Protein AF-0000000076749403 (afdb_homodimer)

Solvent-accessible surface area (backbone atoms only — not comparable to full-atom values): 16551 Å² total; per-residue (Å²): 122,75,47,79,46,76,38,41,49,91,70,46,50,53,69,54,49,51,51,52,52,35,53,47,41,42,48,59,20,34,73,60,64,34,48,57,64,81,69,72,73,58,66,70,40,89,76,16,32,39,38,38,28,26,45,97,90,34,81,41,33,36,32,34,38,38,44,58,65,72,90,37,82,36,25,28,55,41,74,75,46,61,36,78,92,58,59,90,76,53,49,68,58,54,51,51,52,50,50,53,53,50,45,40,71,77,41,68,71,54,36,35,34,35,80,36,51,51,92,44,48,66,65,44,39,76,74,57,31,40,78,73,49,70,79,45,72,55,95,87,34,60,23,27,38,29,36,33,81,97,120,76,47,77,46,78,38,40,49,90,70,46,49,53,69,54,48,50,52,52,53,34,52,48,42,40,48,60,19,32,71,60,66,35,49,56,64,79,70,73,74,58,65,70,39,88,75,17,31,41,38,38,31,27,44,95,88,35,81,40,32,38,31,34,39,38,45,56,65,72,88,37,82,36,24,27,54,41,73,75,47,62,37,79,92,58,59,91,73,52,49,68,58,53,51,52,52,52,49,53,54,50,44,41,72,76,41,70,72,54,37,36,35,36,79,37,52,48,92,46,48,67,65,44,38,75,74,56,31,40,78,72,51,70,80,44,72,56,94,86,36,60,24,27,36,29,36,31,82,96

Foldseek 3Di:
DKDKDKAQPVPDDPVRVVLLVVQLCCVVCVVVVFDDPSPPVLRNDPPKMKMFIDDPNHTFWIKIWAQAPSVHNWIEIDSTGGHPVPPDPCVSVVRVVVNVVVCCVSPNQIKYKYKDQPVCQVVVVVVQWDFDADWDDDSNTTITMIMRHD/DKDKDKAQPVPDDPVRVVLLVVQLCCVVCVVVVFDDPSPPVLRNDPPKMKMFIDDPNHTFWIKIWAQAPSVHNWIEIDSTGGHPVPPDPCVSVVRVVVNVVVCCVSPNQIKYKYKAQPVCQVVVVVVQWDFDADWDDDSNTTITMIMRHD

Nearest PDB structures (foldseek):
  1xeb-assembly1_A  TM=9.528E-01  e=2.304E-19  Pseudomonas aeruginosa
  1xeb-assembly2_B  TM=9.506E-01  e=2.921E-18  Pseudomonas aeruginosa
  5z6n-assembly1_B  TM=9.549E-01  e=4.795E-18  Escherichia coli K-12
  1xeb-assembly5_E  TM=9.489E-01  e=4.237E-18  Pseudomonas aeruginosa
  1xeb-assembly6_F  TM=9.594E-01  e=1.556E-17  Pseudomonas aeruginosa

Radius of gyration: 21.15 Å; Cα contacts (8 Å, |Δi|>4): 564; chains: 2; bounding box: 40×62×48 Å

InterPro domains:
  IPR000182 GNAT domain [PF13673] (46-148)
  IPR000182 GNAT domain [PS51186] (7-150)
  IPR016181 Acyl-CoA N-acyltransferase [SSF55729] (1-148)

Secondary structure (DSSP, 8-state):
-PEEEEEEGGG--HHHHHHHHHHHIIIIIIITT-------S-TTSTT-EEEEEEETTEEEEEEEEE-TTTSSSSEEEEEEEE-GGGTTSSHHHHHHHHHHHHHHHHSTT--EEEEEEGGGHHHHHTTT-EE-S--EEETTEEEEEEEE--/-PEEEEEEGGG--HHHHHHHHHHHIIIIIIITT-------S-TTSTT-EEEEEEETTEEEEEEEEE-TTTSSSSEEEEEEEE-GGGTTSSHHHHHHHHHHHHHHHHSTT--EEEEEEGGGHHHHHTTT-EE-S--EEETTEEEEEEEE--

pLDDT: mean 97.15, std 2.39, range [85.06, 98.94]

Sequence (300 aa):
MITWQLLPFDQLSTPQLYQLLKLRVDVFVVEQTCPYPELDGKDSLENVHHLMGYKDDELVACARLLPQNVSYPSVSIGRVATAQAHRGDGLGHQLLEQALLECDKLWPGQDIEIGAQEHLETYYNRHGFQRTSEMYLEDDIPHIDMKFSRMITWQLLPFDQLSTPQLYQLLKLRVDVFVVEQTCPYPELDGKDSLENVHHLMGYKDDELVACARLLPQNVSYPSVSIGRVATAQAHRGDGLGHQLLEQALLECDKLWPGQDIEIGAQEHLETYYNRHGFQRTSEMYLEDDIPHIDMKFSR

Organism: NCBI:txid190893

Structure (mmCIF, N/CA/C/O backbone):
data_AF-0000000076749403-model_v1
#
loop_
_entity.id
_entity.type
_entity.pdbx_description
1 polymer 'Protein ElaA'
#
loop_
_atom_site.group_PDB
_atom_site.id
_atom_site.type_symbol
_atom_site.label_atom_id
_atom_site.label_alt_id
_atom_site.label_comp_id
_atom_site.label_asym_id
_atom_site.label_entity_id
_atom_site.label_seq_id
_atom_site.pdbx_PDB_ins_code
_atom_site.Cartn_x
_atom_site.Cartn_y
_atom_site.Cartn_z
_atom_site.occupancy
_atom_site.B_iso_or_equiv
_atom_site.auth_seq_id
_atom_site.auth_comp_id
_atom_site.auth_asym_id
_atom_site.auth_atom_id
_atom_site.pdbx_PDB_model_num
ATOM 1 N N . MET A 1 1 ? 20.625 -17.719 0.984 1 88.19 1 MET A N 1
ATOM 2 C CA . MET A 1 1 ? 19.547 -18.703 1.041 1 88.19 1 MET A CA 1
ATOM 3 C C . MET A 1 1 ? 18.219 -18.016 1.368 1 88.19 1 MET A C 1
ATOM 5 O O . MET A 1 1 ? 18.188 -17.062 2.148 1 88.19 1 MET A O 1
ATOM 9 N N . ILE A 1 2 ? 17.062 -18.391 0.667 1 95.06 2 ILE A N 1
ATOM 10 C CA . ILE A 1 2 ? 15.758 -17.812 0.889 1 95.06 2 ILE A CA 1
ATOM 11 C C . ILE A 1 2 ? 15 -18.594 1.954 1 95.06 2 ILE A C 1
ATOM 13 O O . ILE A 1 2 ? 15.031 -19.828 1.95 1 95.06 2 ILE A O 1
ATOM 17 N N . THR A 1 3 ? 14.461 -17.938 2.918 1 97.62 3 THR A N 1
ATOM 18 C CA . THR A 1 3 ? 13.547 -18.531 3.885 1 97.62 3 THR A CA 1
ATOM 19 C C . THR A 1 3 ? 12.094 -18.188 3.539 1 97.62 3 THR A C 1
ATOM 21 O O . THR A 1 3 ? 11.758 -17.016 3.342 1 97.62 3 THR A O 1
ATOM 24 N N . TRP A 1 4 ? 11.266 -19.234 3.492 1 98.38 4 TRP A N 1
ATOM 25 C CA . TRP A 1 4 ? 9.875 -19.062 3.086 1 98.38 4 TRP A CA 1
ATOM 26 C C . TRP A 1 4 ? 8.945 -19.078 4.297 1 98.38 4 TRP A C 1
ATOM 28 O O . TRP A 1 4 ? 9.125 -19.891 5.211 1 98.38 4 TRP A O 1
ATOM 38 N N . GLN A 1 5 ? 8.055 -18.203 4.336 1 98.62 5 GLN A N 1
ATOM 39 C CA . GLN A 1 5 ? 6.988 -18.172 5.328 1 98.62 5 GLN A CA 1
ATOM 40 C C . GLN A 1 5 ? 5.621 -18.062 4.656 1 98.62 5 GLN A C 1
ATOM 42 O O . GLN A 1 5 ? 5.449 -17.312 3.695 1 98.62 5 GLN A O 1
ATOM 47 N N . LEU A 1 6 ? 4.715 -18.812 5.035 1 98.88 6 LEU A N 1
ATOM 48 C CA . LEU A 1 6 ? 3.328 -18.75 4.59 1 98.88 6 LEU A CA 1
ATOM 49 C C . LEU A 1 6 ? 2.396 -18.438 5.754 1 98.88 6 LEU A C 1
ATOM 51 O O . LEU A 1 6 ? 2.301 -19.219 6.707 1 98.88 6 LEU A O 1
ATOM 55 N N . LEU A 1 7 ? 1.739 -17.312 5.699 1 98.81 7 LEU A N 1
ATOM 56 C CA . LEU A 1 7 ? 0.913 -16.891 6.824 1 98.81 7 LEU A CA 1
ATOM 57 C C . LEU A 1 7 ? -0.442 -16.391 6.34 1 98.81 7 LEU A C 1
ATOM 59 O O . LEU A 1 7 ? -0.523 -15.695 5.32 1 98.81 7 LEU A O 1
ATOM 63 N N . PRO A 1 8 ? -1.515 -16.766 7.047 1 98.69 8 PRO A N 1
ATOM 64 C CA . PRO A 1 8 ? -2.758 -16.016 6.832 1 98.69 8 PRO A CA 1
ATOM 65 C C . PRO A 1 8 ? -2.684 -14.586 7.355 1 98.69 8 PRO A C 1
ATOM 67 O O . PRO A 1 8 ? -1.737 -14.234 8.062 1 98.69 8 PRO A O 1
ATOM 70 N N . PHE A 1 9 ? -3.631 -13.766 6.953 1 98.62 9 PHE A N 1
ATOM 71 C CA . PHE A 1 9 ? -3.602 -12.336 7.234 1 98.62 9 PHE A CA 1
ATOM 72 C C . PHE A 1 9 ? -3.504 -12.078 8.734 1 98.62 9 PHE A C 1
ATOM 74 O O . PHE A 1 9 ? -2.717 -11.234 9.18 1 98.62 9 PHE A O 1
ATOM 81 N N . ASP A 1 10 ? -4.227 -12.836 9.539 1 97.19 10 ASP A N 1
ATOM 82 C CA . ASP A 1 10 ? -4.355 -12.562 10.961 1 97.19 10 ASP A CA 1
ATOM 83 C C . ASP A 1 10 ? -3.096 -12.984 11.719 1 97.19 10 ASP A C 1
ATOM 85 O O . ASP A 1 10 ? -2.963 -12.719 12.914 1 97.19 10 ASP A O 1
ATOM 89 N N . GLN A 1 11 ? -2.174 -13.641 11.07 1 98.31 11 GLN A N 1
ATOM 90 C CA . GLN A 1 11 ? -0.92 -14.047 11.695 1 98.31 11 GLN A CA 1
ATOM 91 C C . GLN A 1 11 ? 0.235 -13.164 11.242 1 98.31 11 GLN A C 1
ATOM 93 O O . GLN A 1 11 ? 1.359 -13.305 11.727 1 98.31 11 GLN A O 1
ATOM 98 N N . LEU A 1 12 ? -0.026 -12.297 10.305 1 98.44 12 LEU A N 1
ATOM 99 C CA . LEU A 1 12 ? 0.989 -11.32 9.914 1 98.44 12 LEU A CA 1
ATOM 100 C C . LEU A 1 12 ? 1.215 -10.297 11.023 1 98.44 12 LEU A C 1
ATOM 102 O O . LEU A 1 12 ? 0.26 -9.836 11.656 1 98.44 12 LEU A O 1
ATOM 106 N N . SER A 1 13 ? 2.434 -10.047 11.281 1 97.81 13 SER A N 1
ATOM 107 C CA . SER A 1 13 ? 2.725 -8.852 12.078 1 97.81 13 SER A CA 1
ATOM 108 C C . SER A 1 13 ? 2.568 -7.586 11.242 1 97.81 13 SER A C 1
ATOM 110 O O . SER A 1 13 ? 2.523 -7.645 10.016 1 97.81 13 SER A O 1
ATOM 112 N N . THR A 1 14 ? 2.494 -6.43 11.859 1 97.69 14 THR A N 1
ATOM 113 C CA . THR A 1 14 ? 2.354 -5.164 11.148 1 97.69 14 THR A CA 1
ATOM 114 C C . THR A 1 14 ? 3.588 -4.883 10.289 1 97.69 14 THR A C 1
ATOM 116 O O . THR A 1 14 ? 3.471 -4.438 9.148 1 97.69 14 THR A O 1
ATOM 119 N N . PRO A 1 15 ? 4.848 -5.184 10.852 1 97.75 15 PRO A N 1
ATOM 120 C CA . PRO A 1 15 ? 6.008 -5 9.977 1 97.75 15 PRO A CA 1
ATOM 121 C C . PRO A 1 15 ? 5.977 -5.922 8.758 1 97.75 15 PRO A C 1
ATOM 123 O O . PRO A 1 15 ? 6.336 -5.504 7.652 1 97.75 15 PRO A O 1
ATOM 126 N N . GLN A 1 16 ? 5.543 -7.137 8.906 1 98.19 16 GLN A N 1
ATOM 127 C CA . GLN A 1 16 ? 5.438 -8.07 7.793 1 98.19 16 GLN A CA 1
ATOM 128 C C . GLN A 1 16 ? 4.441 -7.566 6.75 1 98.19 16 GLN A C 1
ATOM 130 O O . GLN A 1 16 ? 4.723 -7.586 5.551 1 98.19 16 GLN A O 1
ATOM 135 N N . LEU A 1 17 ? 3.307 -7.141 7.246 1 98.62 17 LEU A N 1
ATOM 136 C CA . LEU A 1 17 ? 2.293 -6.625 6.332 1 98.62 17 LEU A CA 1
ATOM 137 C C . LEU A 1 17 ? 2.809 -5.402 5.582 1 98.62 17 LEU A C 1
ATOM 139 O O . LEU A 1 17 ? 2.604 -5.277 4.375 1 98.62 17 LEU A O 1
ATOM 143 N N . TYR A 1 18 ? 3.465 -4.523 6.301 1 98.69 18 TYR A N 1
ATOM 144 C CA . TYR A 1 18 ? 4.012 -3.322 5.684 1 98.69 18 TYR A CA 1
ATOM 145 C C . TYR A 1 18 ? 5.031 -3.676 4.609 1 98.69 18 TYR A C 1
ATOM 147 O O . TYR A 1 18 ? 5 -3.123 3.506 1 98.69 18 TYR A O 1
ATOM 155 N N . GLN A 1 19 ? 5.91 -4.578 4.875 1 98.19 19 GLN A N 1
ATOM 156 C CA . GLN A 1 19 ? 6.922 -5.012 3.916 1 98.19 19 GLN A CA 1
ATOM 157 C C . GLN A 1 19 ? 6.277 -5.645 2.688 1 98.19 19 GLN A C 1
ATOM 159 O O . GLN A 1 19 ? 6.707 -5.395 1.558 1 98.19 19 GLN A O 1
ATOM 164 N N . LEU A 1 20 ? 5.309 -6.438 2.953 1 98.75 20 LEU A N 1
ATOM 165 C CA . LEU A 1 20 ? 4.59 -7.141 1.896 1 98.75 20 LEU A CA 1
ATOM 166 C C . LEU A 1 20 ? 3.924 -6.156 0.943 1 98.75 20 LEU A C 1
ATOM 168 O O . LEU A 1 20 ? 4.133 -6.223 -0.27 1 98.75 20 LEU A O 1
ATOM 172 N N . LEU A 1 21 ? 3.205 -5.219 1.503 1 98.81 21 LEU A N 1
ATOM 173 C CA . LEU A 1 21 ? 2.473 -4.254 0.689 1 98.81 21 LEU A CA 1
ATOM 174 C C . LEU A 1 21 ? 3.43 -3.285 0.004 1 98.81 21 LEU A C 1
ATOM 176 O O . LEU A 1 21 ? 3.178 -2.846 -1.12 1 98.81 21 LEU A O 1
ATOM 180 N N . LYS A 1 22 ? 4.531 -2.967 0.678 1 98.56 22 LYS A N 1
ATOM 181 C CA . LYS A 1 22 ? 5.543 -2.113 0.059 1 98.56 22 LYS A CA 1
ATOM 182 C C . LYS A 1 22 ? 6.156 -2.787 -1.164 1 98.56 22 LYS A C 1
ATOM 184 O O . LYS A 1 22 ? 6.328 -2.154 -2.209 1 98.56 22 LYS A O 1
ATOM 189 N N . LEU A 1 23 ? 6.496 -4.031 -1.053 1 98.62 23 LEU A N 1
ATOM 190 C CA . LEU A 1 23 ? 7.055 -4.77 -2.182 1 98.62 23 LEU A CA 1
ATOM 191 C C . LEU A 1 23 ? 6.082 -4.781 -3.355 1 98.62 23 LEU A C 1
ATOM 193 O O . LEU A 1 23 ? 6.477 -4.539 -4.5 1 98.62 23 LEU A O 1
ATOM 197 N N . ARG A 1 24 ? 4.832 -5.039 -3.078 1 98.75 24 ARG A N 1
ATOM 198 C CA . ARG A 1 24 ? 3.814 -5.102 -4.125 1 98.75 24 ARG A CA 1
ATOM 199 C C . ARG A 1 24 ? 3.629 -3.744 -4.793 1 98.75 24 ARG A C 1
ATOM 201 O O . ARG A 1 24 ? 3.588 -3.652 -6.02 1 98.75 24 ARG A O 1
ATOM 208 N N . VAL A 1 25 ? 3.547 -2.707 -4.004 1 98.62 25 VAL A N 1
ATOM 209 C CA . VAL A 1 25 ? 3.377 -1.366 -4.555 1 98.62 25 VAL A CA 1
ATOM 210 C C . VAL A 1 25 ? 4.605 -0.988 -5.379 1 98.62 25 VAL A C 1
ATOM 212 O O . VAL A 1 25 ? 4.48 -0.413 -6.461 1 98.62 25 VAL A O 1
ATOM 215 N N . ASP A 1 26 ? 5.773 -1.281 -4.871 1 98.25 26 ASP A N 1
ATOM 216 C CA . ASP A 1 26 ? 7.004 -0.983 -5.605 1 98.25 26 ASP A CA 1
ATOM 217 C C . ASP A 1 26 ? 7.016 -1.679 -6.965 1 98.25 26 ASP A C 1
ATOM 219 O O . ASP A 1 26 ? 7.434 -1.091 -7.961 1 98.25 26 ASP A O 1
ATOM 223 N N . VAL A 1 27 ? 6.527 -2.855 -7.047 1 97.81 27 VAL A N 1
ATOM 224 C CA . VAL A 1 27 ? 6.625 -3.656 -8.266 1 97.81 27 VAL A CA 1
ATOM 225 C C . VAL A 1 27 ? 5.438 -3.359 -9.172 1 97.81 27 VAL A C 1
ATOM 227 O O . VAL A 1 27 ? 5.617 -2.953 -10.328 1 97.81 27 VAL A O 1
ATOM 230 N N . PHE A 1 28 ? 4.207 -3.479 -8.695 1 97.38 28 PHE A N 1
ATOM 231 C CA . PHE A 1 28 ? 3.025 -3.477 -9.547 1 97.38 28 PHE A CA 1
ATOM 232 C C . PHE A 1 28 ? 2.59 -2.051 -9.867 1 97.38 28 PHE A C 1
ATOM 234 O O . PHE A 1 28 ? 1.985 -1.8 -10.914 1 97.38 28 PHE A O 1
ATOM 241 N N . VAL A 1 29 ? 2.934 -1.11 -9 1 97.56 29 VAL A N 1
ATOM 242 C CA . VAL A 1 29 ? 2.492 0.266 -9.195 1 97.56 29 VAL A CA 1
ATOM 243 C C . VAL A 1 29 ? 3.645 1.101 -9.75 1 97.56 29 VAL A C 1
ATOM 245 O O . VAL A 1 29 ? 3.535 1.673 -10.844 1 97.56 29 VAL A O 1
ATOM 248 N N . VAL A 1 30 ? 4.793 1.094 -9.094 1 97.31 30 VAL A N 1
ATOM 249 C CA . VAL A 1 30 ? 5.879 2.018 -9.406 1 97.31 30 VAL A CA 1
ATOM 250 C C . VAL A 1 30 ? 6.645 1.52 -10.633 1 97.31 30 VAL A C 1
ATOM 252 O O . VAL A 1 30 ? 6.703 2.205 -11.656 1 97.31 30 VAL A O 1
ATOM 255 N N . GLU A 1 31 ? 7.168 0.352 -10.531 1 96.88 31 GLU A N 1
ATOM 256 C CA . GLU A 1 31 ? 7.965 -0.193 -11.625 1 96.88 31 GLU A CA 1
ATOM 257 C C . GLU A 1 31 ? 7.133 -0.331 -12.898 1 96.88 31 GLU A C 1
ATOM 259 O O . GLU A 1 31 ? 7.621 -0.053 -14 1 96.88 31 GLU A O 1
ATOM 264 N N . GLN A 1 32 ? 5.891 -0.743 -12.766 1 94.19 32 GLN A N 1
ATOM 265 C CA . GLN A 1 32 ? 5.047 -0.997 -13.93 1 94.19 32 GLN A CA 1
ATOM 266 C C . GLN A 1 32 ? 4.301 0.265 -14.352 1 94.19 32 GLN A C 1
ATOM 268 O O . GLN A 1 32 ? 3.555 0.251 -15.336 1 94.19 32 GLN A O 1
ATOM 273 N N . THR A 1 33 ? 4.508 1.387 -13.656 1 94.5 33 THR A N 1
ATOM 274 C CA . THR A 1 33 ? 3.887 2.674 -13.945 1 94.5 33 THR A CA 1
ATOM 275 C C . THR A 1 33 ? 2.383 2.514 -14.156 1 94.5 33 THR A C 1
ATOM 277 O O . THR A 1 33 ? 1.835 2.996 -15.148 1 94.5 33 THR A O 1
ATOM 280 N N . CYS A 1 34 ? 1.739 1.837 -13.188 1 95.75 34 CYS A N 1
ATOM 281 C CA . CYS A 1 34 ? 0.327 1.486 -13.273 1 95.75 34 CYS A CA 1
ATOM 282 C C . CYS A 1 34 ? -0.409 1.872 -12 1 95.75 34 CYS A C 1
ATOM 284 O O . CYS A 1 34 ? -0.383 1.132 -11.016 1 95.75 34 CYS A O 1
ATOM 286 N N . PRO A 1 35 ? -1.123 3.016 -12.016 1 96.25 35 PRO A N 1
ATOM 287 C CA . PRO A 1 35 ? -1.898 3.416 -10.836 1 96.25 35 PRO A CA 1
ATOM 288 C C . PRO A 1 35 ? -3.205 2.639 -10.703 1 96.25 35 PRO A C 1
ATOM 290 O O . PRO A 1 35 ? -4.211 3.004 -11.312 1 96.25 35 PRO A O 1
ATOM 293 N N . TYR A 1 36 ? -3.293 1.64 -9.977 1 96.31 36 TYR A N 1
ATOM 294 C CA . TYR A 1 36 ? -4.48 0.826 -9.742 1 96.31 36 TYR A CA 1
ATOM 295 C C . TYR A 1 36 ? -4.621 0.471 -8.266 1 96.31 36 TYR A C 1
ATOM 297 O O . TYR A 1 36 ? -3.666 0.592 -7.5 1 96.31 36 TYR A O 1
ATOM 305 N N . PRO A 1 37 ? -5.777 0.126 -7.836 1 97.25 37 PRO A N 1
ATOM 306 C CA . PRO A 1 37 ? -5.996 -0.211 -6.43 1 97.25 37 PRO A CA 1
ATOM 307 C C . PRO A 1 37 ? -5.348 -1.537 -6.031 1 97.25 37 PRO A C 1
ATOM 309 O O . PRO A 1 37 ? -6.043 -2.547 -5.891 1 97.25 37 PRO A O 1
ATOM 312 N N . GLU A 1 38 ? -4.043 -1.452 -5.824 1 97.88 38 GLU A N 1
ATOM 313 C CA . GLU A 1 38 ? -3.277 -2.646 -5.48 1 97.88 38 GLU A CA 1
ATOM 314 C C . GLU A 1 38 ? -3.855 -3.338 -4.25 1 97.88 38 GLU A C 1
ATOM 316 O O . GLU A 1 38 ? -3.822 -4.566 -4.152 1 97.88 38 GLU A O 1
ATOM 321 N N . LEU A 1 39 ? -4.246 -2.631 -3.227 1 98.31 39 LEU A N 1
ATOM 322 C CA . LEU A 1 39 ? -4.941 -3.201 -2.078 1 98.31 39 LEU A CA 1
ATOM 323 C C . LEU A 1 39 ? -6.414 -3.434 -2.395 1 98.31 39 LEU A C 1
ATOM 325 O O . LEU A 1 39 ? -7.238 -2.529 -2.238 1 98.31 39 LEU A O 1
ATOM 329 N N . ASP A 1 40 ? -6.738 -4.621 -2.77 1 97.69 40 ASP A N 1
ATOM 330 C CA . ASP A 1 40 ? -8.023 -4.934 -3.379 1 97.69 40 ASP A CA 1
ATOM 331 C C . ASP A 1 40 ? -9 -5.492 -2.342 1 97.69 40 ASP A C 1
ATOM 333 O O . ASP A 1 40 ? -10.125 -5.879 -2.682 1 97.69 40 ASP A O 1
ATOM 337 N N . GLY A 1 41 ? -8.633 -5.574 -1.134 1 97.69 41 GLY A N 1
ATOM 338 C CA . GLY A 1 41 ? -9.523 -6.023 -0.072 1 97.69 41 GLY A CA 1
ATOM 339 C C . GLY A 1 41 ? -9.531 -7.531 0.103 1 97.69 41 GLY A C 1
ATOM 340 O O . GLY A 1 41 ? -10.188 -8.055 1.003 1 97.69 41 GLY A O 1
ATOM 341 N N . LYS A 1 42 ? -8.758 -8.281 -0.701 1 98.38 42 LYS A N 1
ATOM 342 C CA . LYS A 1 42 ? -8.82 -9.742 -0.663 1 98.38 42 LYS A CA 1
ATOM 343 C C . LYS A 1 42 ? -7.777 -10.312 0.301 1 98.38 42 LYS A C 1
ATOM 345 O O . LYS A 1 42 ? -7.852 -11.477 0.683 1 98.38 42 LYS A O 1
ATOM 350 N N . ASP A 1 43 ? -6.82 -9.5 0.696 1 98.75 43 ASP A N 1
ATOM 351 C CA . ASP A 1 43 ? -5.699 -9.984 1.494 1 98.75 43 ASP A CA 1
ATOM 352 C C . ASP A 1 43 ? -6.18 -10.539 2.834 1 98.75 43 ASP A C 1
ATOM 354 O O . ASP A 1 43 ? -5.57 -11.469 3.381 1 98.75 43 ASP A O 1
ATOM 358 N N . SER A 1 44 ? -7.27 -9.953 3.332 1 98.19 44 SER A N 1
ATOM 359 C CA . SER A 1 44 ? -7.672 -10.273 4.699 1 98.19 44 SER A CA 1
ATOM 360 C C . SER A 1 44 ? -8.789 -11.312 4.715 1 98.19 44 SER A C 1
ATOM 362 O O . SER A 1 44 ? -9.32 -11.641 5.777 1 98.19 44 SER A O 1
ATOM 364 N N . LEU A 1 45 ? -9.188 -11.758 3.584 1 98.25 45 LEU A N 1
ATOM 365 C CA . LEU A 1 45 ? -10.273 -12.734 3.527 1 98.25 45 LEU A CA 1
ATOM 366 C C . LEU A 1 45 ? -9.852 -14.062 4.145 1 98.25 45 LEU A C 1
ATOM 368 O O . LEU A 1 45 ? -8.656 -14.352 4.234 1 98.25 45 LEU A O 1
ATOM 372 N N . GLU A 1 46 ? -10.867 -14.805 4.574 1 97.19 46 GLU A N 1
ATOM 373 C CA . GLU A 1 46 ? -10.625 -16.109 5.18 1 97.19 46 GLU A CA 1
ATOM 374 C C . GLU A 1 46 ? -9.914 -17.047 4.207 1 97.19 46 GLU A C 1
ATOM 376 O O . GLU A 1 46 ? -10.258 -17.094 3.023 1 97.19 46 GLU A O 1
ATOM 381 N N . ASN A 1 47 ? -8.867 -17.719 4.594 1 97.69 47 ASN A N 1
ATOM 382 C CA . ASN A 1 47 ? -8.133 -18.766 3.887 1 97.69 47 ASN A CA 1
ATOM 383 C C . ASN A 1 47 ? -7.254 -18.188 2.785 1 97.69 47 ASN A C 1
ATOM 385 O O . ASN A 1 47 ? -6.785 -18.922 1.91 1 97.69 47 ASN A O 1
ATOM 389 N N . VAL A 1 48 ? -7.16 -16.875 2.754 1 98.81 48 VAL A N 1
ATOM 390 C CA . VAL A 1 48 ? -6.121 -16.266 1.928 1 98.81 48 VAL A CA 1
ATOM 391 C C . VAL A 1 48 ? -4.789 -16.297 2.672 1 98.81 48 VAL A C 1
ATOM 393 O O . VAL A 1 48 ? -4.734 -16 3.869 1 98.81 48 VAL A O 1
ATOM 396 N N . HIS A 1 49 ? -3.752 -16.703 1.952 1 98.94 49 HIS A N 1
ATOM 397 C CA . HIS A 1 49 ? -2.434 -16.828 2.562 1 98.94 49 HIS A CA 1
ATOM 398 C C . HIS A 1 49 ? -1.398 -16.016 1.791 1 98.94 49 HIS A C 1
ATOM 400 O O . HIS A 1 49 ? -1.538 -15.805 0.583 1 98.94 49 HIS A O 1
ATOM 406 N N . HIS A 1 50 ? -0.43 -15.57 2.445 1 98.94 50 HIS A N 1
ATOM 407 C CA . HIS A 1 50 ? 0.649 -14.758 1.898 1 98.94 50 HIS A CA 1
ATOM 408 C C . HIS A 1 50 ? 1.99 -15.477 2.006 1 98.94 50 HIS A C 1
ATOM 410 O O . HIS A 1 50 ? 2.473 -15.734 3.109 1 98.94 50 HIS A O 1
ATOM 416 N N . LEU A 1 51 ? 2.494 -15.867 0.898 1 98.94 51 LEU A N 1
ATOM 417 C CA . LEU A 1 51 ? 3.816 -16.469 0.805 1 98.94 51 LEU A CA 1
ATOM 418 C C . LEU A 1 51 ? 4.902 -15.406 0.719 1 98.94 51 LEU A C 1
ATOM 420 O O . LEU A 1 51 ? 4.871 -14.555 -0.169 1 98.94 51 LEU A O 1
ATOM 424 N N . MET A 1 52 ? 5.812 -15.453 1.668 1 98.88 52 MET A N 1
ATOM 425 C CA . MET A 1 52 ? 6.879 -14.453 1.76 1 98.88 52 MET A CA 1
ATOM 426 C C . MET A 1 52 ? 8.25 -15.125 1.732 1 98.88 52 MET A C 1
ATOM 428 O O . MET A 1 52 ? 8.492 -16.078 2.465 1 98.88 52 MET A O 1
ATOM 432 N N . GLY A 1 53 ? 9.094 -14.664 0.876 1 98.69 53 GLY A N 1
ATOM 433 C CA . GLY A 1 53 ? 10.477 -15.109 0.811 1 98.69 53 GLY A CA 1
ATOM 434 C C . GLY A 1 53 ? 11.461 -14.086 1.331 1 98.69 53 GLY A C 1
ATOM 435 O O . GLY A 1 53 ? 11.523 -12.961 0.82 1 98.69 53 GLY A O 1
ATOM 436 N N . TYR A 1 54 ? 12.234 -14.5 2.377 1 98.19 54 TYR A N 1
ATOM 437 C CA . TYR A 1 54 ? 13.188 -13.594 3.01 1 98.19 54 TYR A CA 1
ATOM 438 C C . TYR A 1 54 ? 14.617 -13.992 2.686 1 98.19 54 TYR A C 1
ATOM 440 O O . TYR A 1 54 ? 14.953 -15.172 2.68 1 98.19 54 TYR A O 1
ATOM 448 N N . LYS A 1 55 ? 15.398 -12.984 2.32 1 96.12 55 LYS A N 1
ATOM 449 C CA . LYS A 1 55 ? 16.844 -13.094 2.234 1 96.12 55 LYS A CA 1
ATOM 450 C C . LYS A 1 55 ? 17.531 -12.109 3.176 1 96.12 55 LYS A C 1
ATOM 452 O O . LYS A 1 55 ? 17.344 -10.898 3.059 1 96.12 55 LYS A O 1
ATOM 457 N N . ASP A 1 56 ? 18.406 -12.531 4.141 1 92.12 56 ASP A N 1
ATOM 458 C CA . ASP A 1 56 ? 19.078 -11.688 5.125 1 92.12 56 ASP A CA 1
ATOM 459 C C . ASP A 1 56 ? 18.078 -10.734 5.793 1 92.12 56 ASP A C 1
ATOM 461 O O . ASP A 1 56 ? 18.312 -9.523 5.832 1 92.12 56 ASP A O 1
ATOM 465 N N . ASP A 1 57 ? 16.844 -11.133 6.121 1 90.75 57 ASP A N 1
ATOM 466 C CA . ASP A 1 57 ? 15.797 -10.438 6.863 1 90.75 57 ASP A CA 1
ATOM 467 C C . ASP A 1 57 ? 15.086 -9.406 5.984 1 90.75 57 ASP A C 1
ATOM 469 O O . ASP A 1 57 ? 14.375 -8.539 6.488 1 90.75 57 ASP A O 1
ATOM 473 N N . GLU A 1 58 ? 15.359 -9.5 4.719 1 94.81 58 GLU A N 1
ATOM 474 C CA . GLU A 1 58 ? 14.672 -8.648 3.756 1 94.81 58 GLU A CA 1
ATOM 475 C C . GLU A 1 58 ? 13.633 -9.438 2.961 1 94.81 58 GLU A C 1
ATOM 477 O O . GLU A 1 58 ? 13.922 -10.539 2.482 1 94.81 58 GLU A O 1
ATOM 482 N N . LEU A 1 59 ? 12.469 -8.922 2.896 1 98.25 59 LEU A N 1
ATOM 483 C CA . LEU A 1 59 ? 11.461 -9.547 2.043 1 98.25 59 LEU A CA 1
ATOM 484 C C . LEU A 1 59 ? 11.781 -9.328 0.57 1 98.25 59 LEU A C 1
ATOM 486 O O . LEU A 1 59 ? 11.789 -8.188 0.093 1 98.25 59 LEU A O 1
ATOM 490 N N . VAL A 1 60 ? 12.031 -10.383 -0.181 1 98.19 60 VAL A N 1
ATOM 491 C CA . VAL A 1 60 ? 12.547 -10.219 -1.536 1 98.19 60 VAL A CA 1
ATOM 492 C C . VAL A 1 60 ? 11.578 -10.836 -2.539 1 98.19 60 VAL A C 1
ATOM 494 O O . VAL A 1 60 ? 11.703 -10.633 -3.748 1 98.19 60 VAL A O 1
ATOM 497 N N . ALA A 1 61 ? 10.586 -11.57 -2.094 1 98.69 61 ALA A N 1
ATOM 498 C CA . ALA A 1 61 ? 9.609 -12.211 -2.967 1 98.69 61 ALA A CA 1
ATOM 499 C C . ALA A 1 61 ? 8.289 -12.445 -2.23 1 98.69 61 ALA A C 1
ATOM 501 O O . ALA A 1 61 ? 8.281 -12.664 -1.017 1 98.69 61 ALA A O 1
ATOM 502 N N . CYS A 1 62 ? 7.234 -12.43 -2.975 1 98.88 62 CYS A N 1
ATOM 503 C CA . CYS A 1 62 ? 5.953 -12.742 -2.348 1 98.88 62 CYS A CA 1
ATOM 504 C C . CYS A 1 62 ? 4.961 -13.273 -3.373 1 98.88 62 CYS A C 1
ATOM 506 O O . CYS A 1 62 ? 5.16 -13.117 -4.578 1 98.88 62 CYS A O 1
ATOM 508 N N . ALA A 1 63 ? 3.961 -13.883 -2.941 1 98.88 63 ALA A N 1
ATOM 509 C CA . ALA A 1 63 ? 2.775 -14.305 -3.686 1 98.88 63 ALA A CA 1
ATOM 510 C C . ALA A 1 63 ? 1.561 -14.406 -2.768 1 98.88 63 ALA A C 1
ATOM 512 O O . ALA A 1 63 ? 1.704 -14.586 -1.557 1 98.88 63 ALA A O 1
ATOM 513 N N . ARG A 1 64 ? 0.451 -14.25 -3.279 1 98.94 64 ARG A N 1
ATOM 514 C CA . ARG A 1 64 ? -0.801 -14.414 -2.551 1 98.94 64 ARG A CA 1
ATOM 515 C C . ARG A 1 64 ? -1.539 -15.672 -3.014 1 98.94 64 ARG A C 1
ATOM 517 O O . ARG A 1 64 ? -1.717 -15.883 -4.215 1 98.94 64 ARG A O 1
ATOM 524 N N . LEU A 1 65 ? -1.84 -16.531 -2.121 1 98.94 65 LEU A N 1
ATOM 525 C CA . LEU A 1 65 ? -2.596 -17.75 -2.4 1 98.94 65 LEU A CA 1
ATOM 526 C C . LEU A 1 65 ? -4.051 -17.594 -1.975 1 98.94 65 LEU A C 1
ATOM 528 O O . LEU A 1 65 ? -4.332 -17.25 -0.827 1 98.94 65 LEU A O 1
ATOM 532 N N . LEU A 1 66 ? -4.953 -17.844 -2.891 1 98.88 66 LEU A N 1
ATOM 533 C CA . LEU A 1 66 ? -6.367 -17.594 -2.645 1 98.88 66 LEU A CA 1
ATOM 534 C C . LEU A 1 66 ? -7.18 -18.875 -2.828 1 98.88 66 LEU A C 1
ATOM 536 O O . LEU A 1 66 ? -6.93 -19.656 -3.756 1 98.88 66 LEU A O 1
ATOM 540 N N . PRO A 1 67 ? -8.156 -19.109 -1.949 1 98.69 67 PRO A N 1
ATOM 541 C CA . PRO A 1 67 ? -9.047 -20.25 -2.135 1 98.69 67 PRO A CA 1
ATOM 542 C C . PRO A 1 67 ? -10.008 -20.062 -3.305 1 98.69 67 PRO A C 1
ATOM 544 O O . PRO A 1 67 ? -10.016 -19.016 -3.945 1 98.69 67 PRO A O 1
ATOM 547 N N . GLN A 1 68 ? -10.727 -21.141 -3.559 1 98.19 68 GLN A N 1
ATOM 548 C CA . GLN A 1 68 ? -11.727 -21.125 -4.625 1 98.19 68 GLN A CA 1
ATOM 549 C C . GLN A 1 68 ? -12.734 -20 -4.402 1 98.19 68 GLN A C 1
ATOM 551 O O . GLN A 1 68 ? -13.062 -19.672 -3.262 1 98.19 68 GLN A O 1
ATOM 556 N N . ASN A 1 69 ? -13.141 -19.391 -5.527 1 97.69 69 ASN A N 1
ATOM 557 C CA . ASN A 1 69 ? -14.281 -18.484 -5.59 1 97.69 69 ASN A CA 1
ATOM 558 C C . ASN A 1 69 ? -13.945 -17.125 -4.992 1 97.69 69 ASN A C 1
ATOM 560 O O . ASN A 1 69 ? -14.844 -16.328 -4.691 1 97.69 69 ASN A O 1
ATOM 564 N N . VAL A 1 70 ? -12.727 -16.875 -4.77 1 97.75 70 VAL A N 1
ATOM 565 C CA . VAL A 1 70 ? -12.328 -15.539 -4.348 1 97.75 70 VAL A CA 1
ATOM 566 C C . VAL A 1 70 ? -11.992 -14.695 -5.574 1 97.75 70 VAL A C 1
ATOM 568 O O . VAL A 1 70 ? -12.609 -13.648 -5.805 1 97.75 70 VAL A O 1
ATOM 571 N N . SER A 1 71 ? -11.039 -15.188 -6.352 1 97.25 71 SER A N 1
ATOM 572 C CA . SER A 1 71 ? -10.688 -14.492 -7.586 1 97.25 71 SER A CA 1
ATOM 573 C C . SER A 1 71 ? -11.109 -15.305 -8.812 1 97.25 71 SER A C 1
ATOM 575 O O . SER A 1 71 ? -11.391 -14.734 -9.867 1 97.25 71 SER A O 1
ATOM 577 N N . TYR A 1 72 ? -11.07 -16.562 -8.656 1 97 72 TYR A N 1
ATOM 578 C CA . TYR A 1 72 ? -11.453 -17.516 -9.688 1 97 72 TYR A CA 1
ATOM 579 C C . TYR A 1 72 ? -12.281 -18.656 -9.109 1 97 72 TYR A C 1
ATOM 581 O O . TYR A 1 72 ? -12.312 -18.844 -7.891 1 97 72 TYR A O 1
ATOM 589 N N . PRO A 1 73 ? -13.023 -19.375 -10.055 1 96.81 73 PRO A N 1
ATOM 590 C CA . PRO A 1 73 ? -13.688 -20.578 -9.555 1 96.81 73 PRO A CA 1
ATOM 591 C C . PRO A 1 73 ? -12.711 -21.547 -8.891 1 96.81 73 PRO A C 1
ATOM 593 O O . PRO A 1 73 ? -13.062 -22.203 -7.91 1 96.81 73 PRO A O 1
ATOM 596 N N . SER A 1 74 ? -11.508 -21.625 -9.312 1 97.94 74 SER A N 1
ATOM 597 C CA . SER A 1 74 ? -10.453 -22.469 -8.742 1 97.94 74 SER A CA 1
ATOM 598 C C . SER A 1 74 ? -9.602 -21.688 -7.746 1 97.94 74 SER A C 1
ATOM 600 O O . SER A 1 74 ? -9.766 -20.469 -7.605 1 97.94 74 SER A O 1
ATOM 602 N N . VAL A 1 75 ? -8.734 -22.438 -7.062 1 98.38 75 VAL A N 1
ATOM 603 C CA . VAL A 1 75 ? -7.676 -21.797 -6.293 1 98.38 75 VAL A CA 1
ATOM 604 C C . VAL A 1 75 ? -6.852 -20.875 -7.199 1 98.38 75 VAL A C 1
ATOM 606 O O . VAL A 1 75 ? -6.809 -21.078 -8.414 1 98.38 75 VAL A O 1
ATOM 609 N N . SER A 1 76 ? -6.309 -19.859 -6.625 1 98.69 76 SER A N 1
ATOM 610 C CA . SER A 1 76 ? -5.543 -18.969 -7.484 1 98.69 76 SER A CA 1
ATOM 611 C C . SER A 1 76 ? -4.285 -18.469 -6.781 1 98.69 76 SER A C 1
ATOM 613 O O . SER A 1 76 ? -4.207 -18.484 -5.551 1 98.69 76 SER A O 1
ATOM 615 N N . ILE A 1 77 ? -3.322 -18.172 -7.512 1 98.69 77 ILE A N 1
ATOM 616 C CA . ILE A 1 77 ? -2.104 -17.5 -7.09 1 98.69 77 ILE A CA 1
ATOM 617 C C . ILE A 1 77 ? -2.037 -16.109 -7.738 1 98.69 77 ILE A C 1
ATOM 619 O O . ILE A 1 77 ? -2.291 -15.969 -8.938 1 98.69 77 ILE A O 1
ATOM 623 N N . GLY A 1 78 ? -1.84 -15.148 -6.973 1 98.19 78 GLY A N 1
ATOM 624 C CA . GLY A 1 78 ? -1.697 -13.789 -7.469 1 98.19 78 GLY A CA 1
ATOM 625 C C . GLY A 1 78 ? -0.604 -13.008 -6.766 1 98.19 78 GLY A C 1
ATOM 626 O O . GLY A 1 78 ? 0.059 -13.531 -5.867 1 98.19 78 GLY A O 1
ATOM 627 N N . ARG A 1 79 ? -0.382 -11.82 -7.289 1 98.31 79 ARG A N 1
ATOM 628 C CA . ARG A 1 79 ? 0.58 -10.891 -6.711 1 98.31 79 ARG A CA 1
ATOM 629 C C . ARG A 1 79 ? 1.955 -11.531 -6.578 1 98.31 79 ARG A C 1
ATOM 631 O O . ARG A 1 79 ? 2.586 -11.453 -5.52 1 98.31 79 ARG A O 1
ATOM 638 N N . VAL A 1 80 ? 2.293 -12.227 -7.609 1 98.31 80 VAL A N 1
ATOM 639 C CA . VAL A 1 80 ? 3.623 -12.82 -7.688 1 98.31 80 VAL A CA 1
ATOM 640 C C . VAL A 1 80 ? 4.656 -11.734 -7.992 1 98.31 80 VAL A C 1
ATOM 642 O O . VAL A 1 80 ? 4.645 -11.148 -9.078 1 98.31 80 VAL A O 1
ATOM 645 N N . ALA A 1 81 ? 5.543 -11.469 -7.016 1 97.94 81 ALA A N 1
ATOM 646 C CA . ALA A 1 81 ? 6.5 -10.375 -7.188 1 97.94 81 ALA A CA 1
ATOM 647 C C . ALA A 1 81 ? 7.848 -10.727 -6.559 1 97.94 81 ALA A C 1
ATOM 649 O O . ALA A 1 81 ? 7.898 -11.375 -5.512 1 97.94 81 ALA A O 1
ATOM 650 N N . THR A 1 82 ? 8.867 -10.383 -7.207 1 98 82 THR A N 1
ATOM 651 C CA . THR A 1 82 ? 10.227 -10.422 -6.68 1 98 82 THR A CA 1
ATOM 652 C C . THR A 1 82 ? 10.852 -9.031 -6.688 1 98 82 THR A C 1
ATOM 654 O O . THR A 1 82 ? 10.625 -8.25 -7.617 1 98 82 THR A O 1
ATOM 657 N N . ALA A 1 83 ? 11.578 -8.75 -5.625 1 97.12 83 ALA A N 1
ATOM 658 C CA . ALA A 1 83 ? 12.273 -7.465 -5.566 1 97.12 83 ALA A CA 1
ATOM 659 C C . ALA A 1 83 ? 13.211 -7.289 -6.758 1 97.12 83 ALA A C 1
ATOM 661 O O . ALA A 1 83 ? 13.883 -8.234 -7.168 1 97.12 83 ALA A O 1
ATOM 662 N N . GLN A 1 84 ? 13.258 -6.078 -7.238 1 94.81 84 GLN A N 1
ATOM 663 C CA . GLN A 1 84 ? 14.023 -5.766 -8.445 1 94.81 84 GLN A CA 1
ATOM 664 C C . GLN A 1 84 ? 15.477 -6.207 -8.297 1 94.81 84 GLN A C 1
ATOM 666 O O . GLN A 1 84 ? 16.031 -6.812 -9.211 1 94.81 84 GLN A O 1
ATOM 671 N N . ALA A 1 85 ? 16.047 -6.008 -7.168 1 92.69 85 ALA A N 1
ATOM 672 C CA . ALA A 1 85 ? 17.469 -6.258 -6.918 1 92.69 85 ALA A CA 1
ATOM 673 C C . ALA A 1 85 ? 17.766 -7.754 -6.895 1 92.69 85 ALA A C 1
ATOM 675 O O . ALA A 1 85 ? 18.922 -8.164 -6.953 1 92.69 85 ALA A O 1
ATOM 676 N N . HIS A 1 86 ? 16.734 -8.578 -6.902 1 93 86 HIS A N 1
ATOM 677 C CA . HIS A 1 86 ? 16.953 -10.016 -6.738 1 93 86 HIS A CA 1
ATOM 678 C C . HIS A 1 86 ? 16.391 -10.797 -7.922 1 93 86 HIS A C 1
ATOM 680 O O . HIS A 1 86 ? 16.172 -12 -7.828 1 93 86 HIS A O 1
ATOM 686 N N . ARG A 1 87 ? 16.25 -10.07 -8.977 1 91.75 87 ARG A N 1
ATOM 687 C CA . ARG A 1 87 ? 15.719 -10.727 -10.164 1 91.75 87 ARG A CA 1
ATOM 688 C C . ARG A 1 87 ? 16.844 -11.273 -11.039 1 91.75 87 ARG A C 1
ATOM 690 O O . ARG A 1 87 ? 17.984 -10.828 -10.922 1 91.75 87 ARG A O 1
ATOM 697 N N . GLY A 1 88 ? 16.484 -12.328 -11.828 1 88.44 88 GLY A N 1
ATOM 698 C CA . GLY A 1 88 ? 17.453 -12.859 -12.773 1 88.44 88 GLY A CA 1
ATOM 699 C C . GLY A 1 88 ? 18.234 -14.055 -12.234 1 88.44 88 GLY A C 1
ATOM 700 O O . GLY A 1 88 ? 19.062 -14.625 -12.938 1 88.44 88 GLY A O 1
ATOM 701 N N . ASP A 1 89 ? 17.984 -14.492 -11.055 1 87.94 89 ASP A N 1
ATOM 702 C CA . ASP A 1 89 ? 18.719 -15.609 -10.469 1 87.94 89 ASP A CA 1
ATOM 703 C C . ASP A 1 89 ? 17.797 -16.797 -10.18 1 87.94 89 ASP A C 1
ATOM 705 O O . ASP A 1 89 ? 18.094 -17.609 -9.305 1 87.94 89 ASP A O 1
ATOM 709 N N . GLY A 1 90 ? 16.688 -16.734 -10.797 1 93.75 90 GLY A N 1
ATOM 710 C CA . GLY A 1 90 ? 15.805 -17.875 -10.648 1 93.75 90 GLY A CA 1
ATOM 711 C C . GLY A 1 90 ? 14.828 -17.75 -9.492 1 93.75 90 GLY A C 1
ATOM 712 O O . GLY A 1 90 ? 14.008 -18.625 -9.258 1 93.75 90 GLY A O 1
ATOM 713 N N . LEU A 1 91 ? 14.867 -16.688 -8.742 1 96.44 91 LEU A N 1
ATOM 714 C CA . LEU A 1 91 ? 14.023 -16.484 -7.566 1 96.44 91 LEU A CA 1
ATOM 715 C C . LEU A 1 91 ? 12.547 -16.594 -7.934 1 96.44 91 LEU A C 1
ATOM 717 O O . LEU A 1 91 ? 11.75 -17.125 -7.16 1 96.44 91 LEU A O 1
ATOM 721 N N . GLY A 1 92 ? 12.242 -16.062 -9.078 1 97.19 92 GLY A N 1
ATOM 722 C CA . GLY A 1 92 ? 10.867 -16.156 -9.539 1 97.19 92 GLY A CA 1
ATOM 723 C C . GLY A 1 92 ? 10.375 -17.578 -9.688 1 97.19 92 GLY A C 1
ATOM 724 O O . GLY A 1 92 ? 9.242 -17.891 -9.328 1 97.19 92 GLY A O 1
ATOM 725 N N . HIS A 1 93 ? 11.211 -18.406 -10.234 1 97.38 93 HIS A N 1
ATOM 726 C CA . HIS A 1 93 ? 10.875 -19.812 -10.383 1 97.38 93 HIS A CA 1
ATOM 727 C C . HIS A 1 93 ? 10.727 -20.5 -9.023 1 97.38 93 HIS A C 1
ATOM 729 O O . HIS A 1 93 ? 9.773 -21.25 -8.812 1 97.38 93 HIS A O 1
ATOM 735 N N . GLN A 1 94 ? 11.672 -20.219 -8.125 1 97.69 94 GLN A N 1
ATOM 736 C CA . GLN A 1 94 ? 11.602 -20.766 -6.773 1 97.69 94 GLN A CA 1
ATOM 737 C C . GLN A 1 94 ? 10.312 -20.344 -6.074 1 97.69 94 GLN A C 1
ATOM 739 O O . GLN A 1 94 ? 9.68 -21.141 -5.395 1 97.69 94 GLN A O 1
ATOM 744 N N . LEU A 1 95 ? 9.969 -19.078 -6.219 1 98.38 95 LEU A N 1
ATOM 745 C CA . LEU A 1 95 ? 8.742 -18.547 -5.633 1 98.38 95 LEU A CA 1
ATOM 746 C C . LEU A 1 95 ? 7.523 -19.312 -6.129 1 98.38 95 LEU A C 1
ATOM 748 O O . LEU A 1 95 ? 6.691 -19.734 -5.328 1 98.38 95 LEU A O 1
ATOM 752 N N . LEU A 1 96 ? 7.41 -19.484 -7.457 1 98.19 96 LEU A N 1
ATOM 753 C CA . LEU A 1 96 ? 6.246 -20.156 -8.039 1 98.19 96 LEU A CA 1
ATOM 754 C C . LEU A 1 96 ? 6.191 -21.609 -7.617 1 98.19 96 LEU A C 1
ATOM 756 O O . LEU A 1 96 ? 5.121 -22.141 -7.309 1 98.19 96 LEU A O 1
ATOM 760 N N . GLU A 1 97 ? 7.312 -22.266 -7.594 1 98.19 97 GLU A N 1
ATOM 761 C CA . GLU A 1 97 ? 7.375 -23.641 -7.141 1 98.19 97 GLU A CA 1
ATOM 762 C C . GLU A 1 97 ? 6.906 -23.781 -5.695 1 98.19 97 GLU A C 1
ATOM 764 O O . GLU A 1 97 ? 6.141 -24.688 -5.363 1 98.19 97 GLU A O 1
ATOM 769 N N . GLN A 1 98 ? 7.402 -22.891 -4.867 1 98.56 98 GLN A N 1
ATOM 770 C CA . GLN A 1 98 ? 6.973 -22.875 -3.473 1 98.56 98 GLN A CA 1
ATOM 771 C C . GLN A 1 98 ? 5.477 -22.609 -3.359 1 98.56 98 GLN A C 1
ATOM 773 O O . GLN A 1 98 ? 4.789 -23.234 -2.543 1 98.56 98 GLN A O 1
ATOM 778 N N . ALA A 1 99 ? 4.992 -21.672 -4.125 1 98.75 99 ALA A N 1
ATOM 779 C CA . ALA A 1 99 ? 3.564 -21.359 -4.121 1 98.75 99 ALA A CA 1
ATOM 780 C C . ALA A 1 99 ? 2.734 -22.578 -4.508 1 98.75 99 ALA A C 1
ATOM 782 O O . ALA A 1 99 ? 1.71 -22.875 -3.883 1 98.75 99 ALA A O 1
ATOM 783 N N . LEU A 1 100 ? 3.172 -23.281 -5.555 1 98.31 100 LEU A N 1
ATOM 784 C CA . LEU A 1 100 ? 2.469 -24.469 -6.008 1 98.31 100 LEU A CA 1
ATOM 785 C C . LEU A 1 100 ? 2.469 -25.547 -4.926 1 98.31 100 LEU A C 1
ATOM 787 O O . LEU A 1 100 ? 1.444 -26.188 -4.676 1 98.31 100 LEU A O 1
ATOM 791 N N . LEU A 1 101 ? 3.607 -25.719 -4.301 1 98.12 101 LEU A N 1
ATOM 792 C CA . LEU A 1 101 ? 3.73 -26.672 -3.213 1 98.12 101 LEU A CA 1
ATOM 793 C C . LEU A 1 101 ? 2.768 -26.344 -2.08 1 98.12 101 LEU A C 1
ATOM 795 O O . LEU A 1 101 ? 2.055 -27.219 -1.585 1 98.12 101 LEU A O 1
ATOM 799 N N . GLU A 1 102 ? 2.719 -25.109 -1.694 1 98.69 102 GLU A N 1
ATOM 800 C CA . GLU A 1 102 ? 1.866 -24.672 -0.589 1 98.69 102 GLU A CA 1
ATOM 801 C C . GLU A 1 102 ? 0.389 -24.797 -0.954 1 98.69 102 GLU A C 1
ATOM 803 O O . GLU A 1 102 ? -0.438 -25.141 -0.11 1 98.69 102 GLU A O 1
ATOM 808 N N . CYS A 1 103 ? 0.055 -24.453 -2.164 1 98.38 103 CYS A N 1
ATOM 809 C CA . CYS A 1 103 ? -1.322 -24.625 -2.609 1 98.38 103 CYS A CA 1
ATOM 810 C C . CYS A 1 103 ? -1.76 -26.078 -2.467 1 98.38 103 CYS A C 1
ATOM 812 O O . CYS A 1 103 ? -2.885 -26.359 -2.047 1 98.38 103 CYS A O 1
ATOM 814 N N . ASP A 1 104 ? -0.878 -26.969 -2.865 1 97.62 104 ASP A N 1
ATOM 815 C CA . ASP A 1 104 ? -1.202 -28.391 -2.787 1 97.62 104 ASP A CA 1
ATOM 816 C C . ASP A 1 104 ? -1.422 -28.828 -1.341 1 97.62 104 ASP A C 1
ATOM 818 O O . ASP A 1 104 ? -2.234 -29.703 -1.069 1 97.62 104 ASP A O 1
ATOM 822 N N . LYS A 1 105 ? -0.696 -28.281 -0.39 1 98.19 105 LYS A N 1
ATOM 823 C CA . LYS A 1 105 ? -0.87 -28.594 1.027 1 98.19 105 LYS A CA 1
ATOM 824 C C . LYS A 1 105 ? -2.189 -28.031 1.552 1 98.19 105 LYS A C 1
ATOM 826 O O . LYS A 1 105 ? -2.902 -28.703 2.299 1 98.19 105 LYS A O 1
ATOM 831 N N . LEU A 1 106 ? -2.51 -26.828 1.128 1 98.31 106 LEU A N 1
ATOM 832 C CA . LEU A 1 106 ? -3.691 -26.125 1.627 1 98.31 106 LEU A CA 1
ATOM 833 C C . LEU A 1 106 ? -4.961 -26.688 0.987 1 98.31 106 LEU A C 1
ATOM 835 O O . LEU A 1 106 ? -5.988 -26.828 1.653 1 98.31 106 LEU A O 1
ATOM 839 N N . TRP A 1 107 ? -4.836 -26.969 -0.304 1 98.12 107 TRP A N 1
ATOM 840 C CA . TRP A 1 107 ? -5.965 -27.422 -1.11 1 98.12 107 TRP A CA 1
ATOM 841 C C . TRP A 1 107 ? -5.555 -28.562 -2.037 1 98.12 107 TRP A C 1
ATOM 843 O O . TRP A 1 107 ? -5.48 -28.375 -3.256 1 98.12 107 TRP A O 1
ATOM 853 N N . PRO A 1 108 ? -5.457 -29.766 -1.448 1 97.31 108 PRO A N 1
ATOM 854 C CA . PRO A 1 108 ? -4.934 -30.906 -2.223 1 97.31 108 PRO A CA 1
ATOM 855 C C . PRO A 1 108 ? -5.793 -31.219 -3.443 1 97.31 108 PRO A C 1
ATOM 857 O O . PRO A 1 108 ? -7.016 -31.328 -3.33 1 97.31 108 PRO A O 1
ATOM 860 N N . GLY A 1 109 ? -5.117 -31.234 -4.59 1 95.62 109 GLY A N 1
ATOM 861 C CA . GLY A 1 109 ? -5.746 -31.75 -5.797 1 95.62 109 GLY A CA 1
ATOM 862 C C . GLY A 1 109 ? -6.586 -30.703 -6.516 1 95.62 109 GLY A C 1
ATOM 863 O O . GLY A 1 109 ? -7.254 -31.016 -7.504 1 95.62 109 GLY A O 1
ATOM 864 N N . GLN A 1 110 ? -6.527 -29.469 -6.023 1 97.38 110 GLN A N 1
ATOM 865 C CA . GLN A 1 110 ? -7.332 -28.422 -6.648 1 97.38 110 GLN A CA 1
ATOM 866 C C . GLN A 1 110 ? -6.582 -27.766 -7.805 1 97.38 110 GLN A C 1
ATOM 868 O O . GLN A 1 110 ? -5.367 -27.562 -7.73 1 97.38 110 GLN A O 1
ATOM 873 N N . ASP A 1 111 ? -7.363 -27.438 -8.844 1 98.31 111 ASP A N 1
ATOM 874 C CA . ASP A 1 111 ? -6.797 -26.656 -9.938 1 98.31 111 ASP A CA 1
ATOM 875 C C . ASP A 1 111 ? -6.418 -25.25 -9.461 1 98.31 111 ASP A C 1
ATOM 877 O O . ASP A 1 111 ? -6.957 -24.766 -8.469 1 98.31 111 ASP A O 1
ATOM 881 N N . ILE A 1 112 ? -5.473 -24.734 -10.141 1 98.69 112 ILE A N 1
ATOM 882 C CA . ILE A 1 112 ? -5.004 -23.391 -9.805 1 98.69 112 ILE A CA 1
ATOM 883 C C . ILE A 1 112 ? -5.121 -22.484 -11.023 1 98.69 112 ILE A C 1
ATOM 885 O O . ILE A 1 112 ? -4.668 -22.828 -12.109 1 98.69 112 ILE A O 1
ATOM 889 N N . GLU A 1 113 ? -5.715 -21.328 -10.859 1 98.56 113 GLU A N 1
ATOM 890 C CA . GLU A 1 113 ? -5.848 -20.344 -11.93 1 98.56 113 GLU A CA 1
ATOM 891 C C . GLU A 1 113 ? -5.043 -19.078 -11.625 1 98.56 113 GLU A C 1
ATOM 893 O O . GLU A 1 113 ? -4.879 -18.703 -10.461 1 98.56 113 GLU A O 1
ATOM 898 N N . ILE A 1 114 ? -4.52 -18.469 -12.695 1 98.38 114 ILE A N 1
ATOM 899 C CA . ILE A 1 114 ? -3.803 -17.203 -12.562 1 98.38 114 ILE A CA 1
ATOM 900 C C . ILE A 1 114 ? -4.215 -16.266 -13.688 1 98.38 114 ILE A C 1
ATOM 902 O O . ILE A 1 114 ? -4.645 -16.703 -14.758 1 98.38 114 ILE A O 1
ATOM 906 N N . GLY A 1 115 ? -4.219 -14.977 -13.398 1 97.5 115 GLY A N 1
ATOM 907 C CA . GLY A 1 115 ? -4.172 -13.945 -14.422 1 97.5 115 GLY A CA 1
ATOM 908 C C . GLY A 1 115 ? -2.766 -13.445 -14.703 1 97.5 115 GLY A C 1
ATOM 909 O O . GLY A 1 115 ? -2.143 -12.812 -13.844 1 97.5 115 GLY A O 1
ATOM 910 N N . ALA A 1 116 ? -2.25 -13.766 -15.859 1 97.25 116 ALA A N 1
ATOM 911 C CA . ALA A 1 116 ? -0.862 -13.453 -16.188 1 97.25 116 ALA A CA 1
ATOM 912 C C . ALA A 1 116 ? -0.782 -12.359 -17.25 1 97.25 116 ALA A C 1
ATOM 914 O O . ALA A 1 116 ? -1.593 -12.328 -18.172 1 97.25 116 ALA A O 1
ATOM 915 N N . GLN A 1 117 ? 0.234 -11.469 -17 1 95.62 117 GLN A N 1
ATOM 916 C CA . GLN A 1 117 ? 0.564 -10.641 -18.156 1 95.62 117 GLN A CA 1
ATOM 917 C C . GLN A 1 117 ? 0.914 -11.492 -19.375 1 95.62 117 GLN A C 1
ATOM 919 O O . GLN A 1 117 ? 1.612 -12.5 -19.25 1 95.62 117 GLN A O 1
ATOM 924 N N . GLU A 1 118 ? 0.45 -11.094 -20.5 1 97.06 118 GLU A N 1
ATOM 925 C CA . GLU A 1 118 ? 0.545 -11.93 -21.688 1 97.06 118 GLU A CA 1
ATOM 926 C C . GLU A 1 118 ? 1.995 -12.289 -22 1 97.06 118 GLU A C 1
ATOM 928 O O . GLU A 1 118 ? 2.289 -13.414 -22.406 1 97.06 118 GLU A O 1
ATOM 933 N N . HIS A 1 119 ? 2.918 -11.344 -21.859 1 96 119 HIS A N 1
ATOM 934 C CA . HIS A 1 119 ? 4.309 -11.602 -22.203 1 96 119 HIS A CA 1
ATOM 935 C C . HIS A 1 119 ? 4.938 -12.633 -21.281 1 96 119 HIS A C 1
ATOM 937 O O . HIS A 1 119 ? 6.016 -13.156 -21.562 1 96 119 HIS A O 1
ATOM 943 N N . LEU A 1 120 ? 4.262 -13.023 -20.172 1 96.31 120 LEU A N 1
ATOM 944 C CA . LEU A 1 120 ? 4.781 -13.977 -19.203 1 96.31 120 LEU A CA 1
ATOM 945 C C . LEU A 1 120 ? 4.207 -15.367 -19.438 1 96.31 120 LEU A C 1
ATOM 947 O O . LEU A 1 120 ? 4.387 -16.266 -18.625 1 96.31 120 LEU A O 1
ATOM 951 N N . GLU A 1 121 ? 3.537 -15.578 -20.5 1 97.75 121 GLU A N 1
ATOM 952 C CA . GLU A 1 121 ? 2.9 -16.859 -20.797 1 97.75 121 GLU A CA 1
ATOM 953 C C . GLU A 1 121 ? 3.91 -18 -20.75 1 97.75 121 GLU A C 1
ATOM 955 O O . GLU A 1 121 ? 3.662 -19.031 -20.109 1 97.75 121 GLU A O 1
ATOM 960 N N . THR A 1 122 ? 5.031 -17.766 -21.391 1 97.75 122 THR A N 1
ATOM 961 C CA . THR A 1 122 ? 6.047 -18.812 -21.453 1 97.75 122 THR A CA 1
ATOM 962 C C . THR A 1 122 ? 6.598 -19.125 -20.078 1 97.75 122 THR A C 1
ATOM 964 O O . THR A 1 122 ? 6.855 -20.281 -19.734 1 97.75 122 THR A O 1
ATOM 967 N N . TYR A 1 123 ? 6.754 -18.109 -19.328 1 96.81 123 TYR A N 1
ATOM 968 C CA . TYR A 1 123 ? 7.219 -18.25 -17.953 1 96.81 123 TYR A CA 1
ATOM 969 C C . TYR A 1 123 ? 6.301 -19.172 -17.156 1 96.81 123 TYR A C 1
ATOM 971 O O . TYR A 1 123 ? 6.762 -20.141 -16.547 1 96.81 123 TYR A O 1
ATOM 979 N N . TYR A 1 124 ? 5.059 -18.984 -17.219 1 98.31 124 TYR A N 1
ATOM 980 C CA . TYR A 1 124 ? 4.102 -19.766 -16.438 1 98.31 124 TYR A CA 1
ATOM 981 C C . TYR A 1 124 ? 3.879 -21.141 -17.062 1 98.31 124 TYR A C 1
ATOM 983 O O . TYR A 1 124 ? 3.627 -22.125 -16.359 1 98.31 124 TYR A O 1
ATOM 991 N N . ASN A 1 125 ? 3.98 -21.219 -18.406 1 98.38 125 ASN A N 1
ATOM 992 C CA . ASN A 1 125 ? 3.922 -22.5 -19.078 1 98.38 125 ASN A CA 1
ATOM 993 C C . ASN A 1 125 ? 4.977 -23.469 -18.547 1 98.38 125 ASN A C 1
ATOM 995 O O . ASN A 1 125 ? 4.711 -24.672 -18.391 1 98.38 125 ASN A O 1
ATOM 999 N N . ARG A 1 126 ? 6.09 -23 -18.234 1 97.38 126 ARG A N 1
ATOM 1000 C CA . ARG A 1 126 ? 7.188 -23.812 -17.719 1 97.38 126 ARG A CA 1
ATOM 1001 C C . ARG A 1 126 ? 6.812 -24.453 -16.375 1 97.38 126 ARG A C 1
ATOM 1003 O O . ARG A 1 126 ? 7.379 -25.469 -15.992 1 97.38 126 ARG A O 1
ATOM 1010 N N . HIS A 1 127 ? 5.891 -23.891 -15.773 1 97.69 127 HIS A N 1
ATOM 1011 C CA . HIS A 1 127 ? 5.477 -24.375 -14.461 1 97.69 127 HIS A CA 1
ATOM 1012 C C . HIS A 1 127 ? 4.152 -25.125 -14.547 1 97.69 127 HIS A C 1
ATOM 1014 O O . HIS A 1 127 ? 3.506 -25.375 -13.531 1 97.69 127 HIS A O 1
ATOM 1020 N N . GLY A 1 128 ? 3.699 -25.375 -15.727 1 97.88 128 GLY A N 1
ATOM 1021 C CA . GLY A 1 128 ? 2.572 -26.281 -15.906 1 97.88 128 GLY A CA 1
ATOM 1022 C C . GLY A 1 128 ? 1.267 -25.562 -16.172 1 97.88 128 GLY A C 1
ATOM 1023 O O . GLY A 1 128 ? 0.231 -26.203 -16.391 1 97.88 128 GLY A O 1
ATOM 1024 N N . PHE A 1 129 ? 1.335 -24.234 -16.25 1 98.62 129 PHE A N 1
ATOM 1025 C CA . PHE A 1 129 ? 0.12 -23.484 -16.562 1 98.62 129 PHE A CA 1
ATOM 1026 C C . PHE A 1 129 ? -0.141 -23.469 -18.062 1 98.62 129 PHE A C 1
ATOM 1028 O O . PHE A 1 129 ? 0.796 -23.391 -18.859 1 98.62 129 PHE A O 1
ATOM 1035 N N . GLN A 1 130 ? -1.437 -23.484 -18.406 1 98.5 130 GLN A N 1
ATOM 1036 C CA . GLN A 1 130 ? -1.865 -23.391 -19.797 1 98.5 130 GLN A CA 1
ATOM 1037 C C . GLN A 1 130 ? -2.855 -22.25 -19.984 1 98.5 130 GLN A C 1
ATOM 1039 O O . GLN A 1 130 ? -3.713 -22 -19.141 1 98.5 130 GLN A O 1
ATOM 1044 N N . ARG A 1 131 ? -2.766 -21.562 -21.078 1 98.38 131 ARG A N 1
ATOM 1045 C CA . ARG A 1 131 ? -3.662 -20.453 -21.391 1 98.38 131 ARG A CA 1
ATOM 1046 C C . ARG A 1 131 ? -5.098 -20.938 -21.547 1 98.38 131 ARG A C 1
ATOM 1048 O O . ARG A 1 131 ? -5.348 -21.953 -22.203 1 98.38 131 ARG A O 1
ATOM 1055 N N . THR A 1 132 ? -5.969 -20.219 -21 1 98.25 132 THR A N 1
ATOM 1056 C CA . THR A 1 132 ? -7.367 -20.625 -21.062 1 98.25 132 THR A CA 1
ATOM 1057 C C . THR A 1 132 ? -8.242 -19.484 -21.547 1 98.25 132 THR A C 1
ATOM 1059 O O . THR A 1 132 ? -9.469 -19.594 -21.578 1 98.25 132 THR A O 1
ATOM 1062 N N . SER A 1 133 ? -7.699 -18.406 -21.859 1 97.81 133 SER A N 1
ATOM 1063 C CA . SER A 1 133 ? -8.484 -17.266 -22.328 1 97.81 133 SER A CA 1
ATOM 1064 C C . SER A 1 133 ? -7.809 -16.562 -23.484 1 97.81 133 SER A C 1
ATOM 1066 O O . SER A 1 133 ? -6.633 -16.812 -23.766 1 97.81 133 SER A O 1
ATOM 1068 N N . GLU A 1 134 ? -8.617 -15.773 -24.219 1 97.5 134 GLU A N 1
ATOM 1069 C CA . GLU A 1 134 ? -8.023 -14.797 -25.125 1 97.5 134 GLU A CA 1
ATOM 1070 C C . GLU A 1 134 ? -7.379 -13.648 -24.359 1 97.5 134 GLU A C 1
ATOM 1072 O O . GLU A 1 134 ? -7.578 -13.516 -23.141 1 97.5 134 GLU A O 1
ATOM 1077 N N . MET A 1 135 ? -6.586 -12.906 -25.141 1 97.62 135 MET A N 1
ATOM 1078 C CA . MET A 1 135 ? -5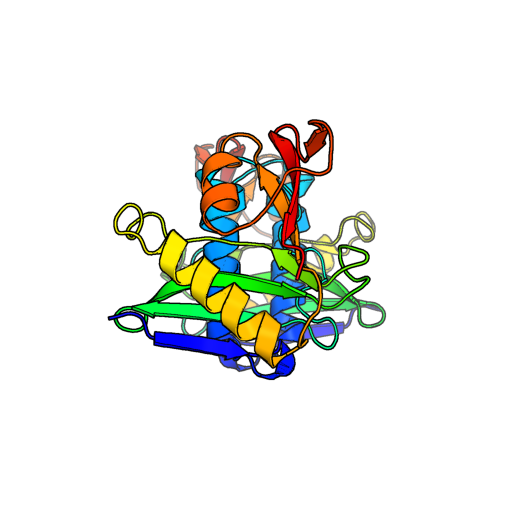.977 -11.727 -24.531 1 97.62 135 MET A CA 1
ATOM 1079 C C . MET A 1 135 ? -7.035 -10.688 -24.172 1 97.62 135 MET A C 1
ATOM 1081 O O . MET A 1 135 ? -7.984 -10.484 -24.938 1 97.62 135 MET A O 1
ATOM 1085 N N . TYR A 1 136 ? -6.934 -10.109 -23 1 97.69 136 TYR A N 1
ATOM 1086 C CA . TYR A 1 136 ? -7.785 -9 -22.594 1 97.69 136 TYR A CA 1
ATOM 1087 C C . TYR A 1 136 ? -6.969 -7.93 -21.875 1 97.69 136 TYR A C 1
ATOM 1089 O O . TYR A 1 136 ? -5.871 -8.195 -21.391 1 97.69 136 TYR A O 1
ATOM 1097 N N . LEU A 1 137 ? -7.488 -6.691 -21.812 1 94.25 137 LEU A N 1
ATOM 1098 C CA . LEU A 1 137 ? -6.785 -5.602 -21.156 1 94.25 137 LEU A CA 1
ATOM 1099 C C . LEU A 1 137 ? -7.223 -5.484 -19.703 1 94.25 137 LEU A C 1
ATOM 1101 O O . LEU A 1 137 ? -8.422 -5.48 -19.406 1 94.25 137 LEU A O 1
ATOM 1105 N N . GLU A 1 138 ? -6.289 -5.543 -18.812 1 91.69 138 GLU A N 1
ATOM 1106 C CA . GLU A 1 138 ? -6.453 -5.203 -17.406 1 91.69 138 GLU A CA 1
ATOM 1107 C C . GLU A 1 138 ? -5.578 -4.012 -17.016 1 91.69 138 GLU A C 1
ATOM 1109 O O . GLU A 1 138 ? -4.348 -4.109 -17.031 1 91.69 138 GLU A O 1
ATOM 1114 N N . ASP A 1 139 ? -6.156 -2.881 -16.609 1 90.81 139 ASP A N 1
ATOM 1115 C CA . ASP A 1 139 ? -5.422 -1.645 -16.359 1 90.81 139 ASP A CA 1
ATOM 1116 C C . ASP A 1 139 ? -4.504 -1.301 -17.531 1 90.81 139 ASP A C 1
ATOM 1118 O O . ASP A 1 139 ? -3.336 -0.959 -17.328 1 90.81 139 ASP A O 1
ATOM 1122 N N . ASP A 1 140 ? -5.008 -1.48 -18.766 1 91.06 140 ASP A N 1
ATOM 1123 C CA . ASP A 1 140 ? -4.379 -1.126 -20.031 1 91.06 140 ASP A CA 1
ATOM 1124 C C . ASP A 1 140 ? -3.141 -1.983 -20.281 1 91.06 140 ASP A C 1
ATOM 1126 O O . ASP A 1 140 ? -2.242 -1.58 -21.031 1 91.06 140 ASP A O 1
ATOM 1130 N N . ILE A 1 141 ? -3.057 -3.082 -19.609 1 92.88 141 ILE A N 1
ATOM 1131 C CA . ILE A 1 141 ? -1.977 -4.043 -19.797 1 92.88 141 ILE A CA 1
ATOM 1132 C C . ILE A 1 141 ? -2.543 -5.363 -20.312 1 92.88 141 ILE A C 1
ATOM 1134 O O . ILE A 1 141 ? -3.529 -5.875 -19.781 1 92.88 141 ILE A O 1
ATOM 1138 N N . PRO A 1 142 ? -2.02 -5.91 -21.375 1 96.44 142 PRO A N 1
ATOM 1139 C CA . PRO A 1 142 ? -2.502 -7.195 -21.891 1 96.44 142 PRO A CA 1
ATOM 1140 C C . PRO A 1 142 ? -2.352 -8.328 -20.875 1 96.44 142 PRO A C 1
ATOM 1142 O O . PRO A 1 142 ? -1.271 -8.516 -20.312 1 96.44 142 PRO A O 1
ATOM 1145 N N . HIS A 1 143 ? -3.451 -9.078 -20.641 1 98 143 HIS A N 1
ATOM 1146 C CA . HIS A 1 143 ? -3.465 -10.219 -19.734 1 98 143 HIS A CA 1
ATOM 1147 C C . HIS A 1 143 ? -4.09 -11.445 -20.391 1 98 143 HIS A C 1
ATOM 1149 O O . HIS A 1 143 ? -4.723 -11.336 -21.438 1 98 143 HIS A O 1
ATOM 1155 N N . ILE A 1 144 ? -3.814 -12.578 -19.859 1 98.38 144 ILE A N 1
ATOM 1156 C CA . ILE A 1 144 ? -4.441 -13.852 -20.203 1 98.38 144 ILE A CA 1
ATOM 1157 C C . ILE A 1 144 ? -4.719 -14.641 -18.922 1 98.38 144 ILE A C 1
ATOM 1159 O O . ILE A 1 144 ? -3.998 -14.508 -17.938 1 98.38 144 ILE A O 1
ATOM 1163 N N . ASP A 1 145 ? -5.758 -15.398 -18.953 1 98.31 145 ASP A N 1
ATOM 1164 C CA . ASP A 1 145 ? -5.977 -16.375 -17.891 1 98.31 145 ASP A CA 1
ATOM 1165 C C . ASP A 1 145 ? -5.254 -17.688 -18.188 1 98.31 145 ASP A C 1
ATOM 1167 O O . ASP A 1 145 ? -5.176 -18.109 -19.344 1 98.31 145 ASP A O 1
ATOM 1171 N N . MET A 1 146 ? -4.676 -18.281 -17.188 1 98.69 146 MET A N 1
ATOM 1172 C CA . MET A 1 146 ? -4.008 -19.578 -17.312 1 98.69 146 MET A CA 1
ATOM 1173 C C . MET A 1 146 ? -4.422 -20.5 -16.172 1 98.69 146 MET A C 1
ATOM 1175 O O . MET A 1 146 ? -4.883 -20.047 -15.125 1 98.69 146 MET A O 1
ATOM 1179 N N . LYS A 1 147 ? -4.254 -21.766 -16.438 1 98.5 147 LYS A N 1
ATOM 1180 C CA . LYS A 1 147 ? -4.707 -22.75 -15.453 1 98.5 147 LYS A CA 1
ATOM 1181 C C . LYS A 1 147 ? -3.703 -23.891 -15.32 1 98.5 147 LYS A C 1
ATOM 1183 O O . LYS A 1 147 ? -3.15 -24.359 -16.312 1 98.5 147 LYS A O 1
ATOM 1188 N N . PHE A 1 148 ? -3.334 -24.219 -14.148 1 98.12 148 PHE A N 1
ATOM 1189 C CA . PHE A 1 148 ? -2.633 -25.453 -13.789 1 98.12 148 PHE A CA 1
ATOM 1190 C C . PHE A 1 148 ? -3.617 -26.531 -13.352 1 98.12 148 PHE A C 1
ATOM 1192 O O . PHE A 1 148 ? -4.188 -26.438 -12.258 1 98.12 148 PHE A O 1
ATOM 1199 N N . SER A 1 149 ? -3.883 -27.5 -14.203 1 94.62 149 SER A N 1
ATOM 1200 C CA . SER A 1 149 ? -4.84 -28.562 -13.938 1 94.62 149 SER A CA 1
ATOM 1201 C C . SER A 1 149 ? -4.184 -29.719 -13.188 1 94.62 149 SER A C 1
ATOM 1203 O O . SER A 1 149 ? -3.15 -30.234 -13.609 1 94.62 149 SER A O 1
ATOM 1205 N N . ARG A 1 150 ? -4.719 -29.953 -12.016 1 85.12 150 ARG A N 1
ATOM 1206 C CA . ARG A 1 150 ? -4.199 -31.062 -11.227 1 85.12 150 ARG A CA 1
ATOM 1207 C C . ARG A 1 150 ? -5.066 -32.312 -11.398 1 85.12 150 ARG A C 1
ATOM 1209 O O . ARG A 1 150 ? -6.25 -32.188 -11.734 1 85.12 150 ARG A O 1
ATOM 1216 N N . MET B 1 1 ? -21.016 10.867 13.094 1 88.25 1 MET B N 1
ATOM 1217 C CA . MET B 1 1 ? -19.969 11.438 13.922 1 88.25 1 MET B CA 1
ATOM 1218 C C . MET B 1 1 ? -18.641 10.727 13.68 1 88.25 1 MET B C 1
ATOM 1220 O O . MET B 1 1 ? -18.609 9.516 13.445 1 88.25 1 MET B O 1
ATOM 1224 N N . ILE B 1 2 ? -17.469 11.492 13.578 1 95.12 2 ILE B N 1
ATOM 1225 C CA . ILE B 1 2 ? -16.156 10.914 13.328 1 95.12 2 ILE B CA 1
ATOM 1226 C C . ILE B 1 2 ? -15.461 10.602 14.656 1 95.12 2 ILE B C 1
ATOM 1228 O O . ILE B 1 2 ? -15.516 11.398 15.594 1 95.12 2 ILE B O 1
ATOM 1232 N N . THR B 1 3 ? -14.945 9.43 14.797 1 97.62 3 THR B N 1
ATOM 1233 C CA . THR B 1 3 ? -14.086 9.055 15.914 1 97.62 3 THR B CA 1
ATOM 1234 C C . THR B 1 3 ? -12.617 9.07 15.492 1 97.62 3 THR B C 1
ATOM 1236 O O . THR B 1 3 ? -12.25 8.453 14.492 1 97.62 3 THR B O 1
ATOM 1239 N N . TRP B 1 4 ? -11.805 9.758 16.312 1 98.38 4 TRP B N 1
ATOM 1240 C CA . TRP B 1 4 ? -10.391 9.922 15.969 1 98.38 4 TRP B CA 1
ATOM 1241 C C . TRP B 1 4 ? -9.516 8.992 16.797 1 98.38 4 TRP B C 1
ATOM 1243 O O . TRP B 1 4 ? -9.75 8.828 18 1 98.38 4 TRP B O 1
ATOM 1253 N N . GLN B 1 5 ? -8.609 8.391 16.203 1 98.62 5 GLN B N 1
ATOM 1254 C CA . GLN B 1 5 ? -7.582 7.586 16.859 1 98.62 5 GLN B CA 1
ATOM 1255 C C . GLN B 1 5 ? -6.184 8 16.406 1 98.62 5 GLN B C 1
ATOM 1257 O O . GLN B 1 5 ? -5.961 8.242 15.219 1 98.62 5 GLN B O 1
ATOM 1262 N N . LEU B 1 6 ? -5.316 8.18 17.266 1 98.88 6 LEU B N 1
ATOM 1263 C CA . LEU B 1 6 ? -3.91 8.453 16.984 1 98.88 6 LEU B CA 1
ATOM 1264 C C . LEU B 1 6 ? -3.023 7.34 17.547 1 98.88 6 LEU B C 1
ATOM 1266 O O . LEU B 1 6 ? -2.982 7.117 18.75 1 98.88 6 LEU B O 1
ATOM 1270 N N . LEU B 1 7 ? -2.344 6.645 16.672 1 98.81 7 LEU B N 1
ATOM 1271 C CA . LEU B 1 7 ? -1.558 5.496 17.109 1 98.81 7 LEU B CA 1
ATOM 1272 C C . LEU B 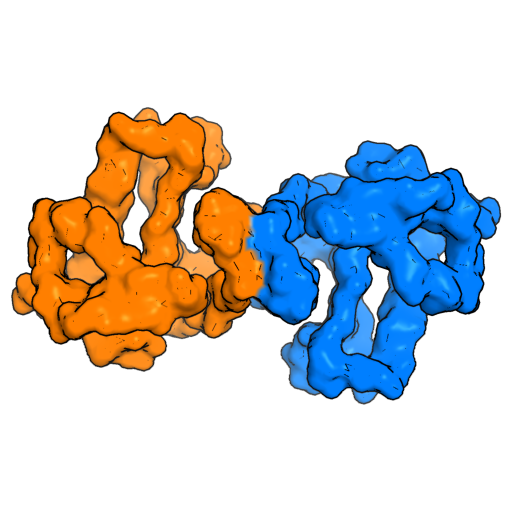1 7 ? -0.174 5.508 16.469 1 98.81 7 LEU B C 1
ATOM 1274 O O . LEU B 1 7 ? -0.035 5.836 15.289 1 98.81 7 LEU B O 1
ATOM 1278 N N . PRO B 1 8 ? 0.86 5.195 17.266 1 98.69 8 PRO B N 1
ATOM 1279 C CA . PRO B 1 8 ? 2.125 4.848 16.625 1 98.69 8 PRO B CA 1
ATOM 1280 C C . PRO B 1 8 ? 2.057 3.523 15.867 1 98.69 8 PRO B C 1
ATOM 1282 O O . PRO B 1 8 ? 1.088 2.775 16.016 1 98.69 8 PRO B O 1
ATOM 1285 N N . PHE B 1 9 ? 3.041 3.275 15.023 1 98.62 9 PHE B N 1
ATOM 1286 C CA . PHE B 1 9 ? 3.025 2.135 14.109 1 98.62 9 PHE B CA 1
ATOM 1287 C C . PHE B 1 9 ? 2.867 0.831 14.883 1 98.62 9 PHE B C 1
ATOM 1289 O O . PHE B 1 9 ? 2.078 -0.034 14.492 1 98.62 9 PHE B O 1
ATOM 1296 N N . ASP B 1 10 ? 3.543 0.695 16.016 1 97.19 10 ASP B N 1
ATOM 1297 C CA . ASP B 1 10 ? 3.615 -0.573 16.734 1 97.19 10 ASP B CA 1
ATOM 1298 C C . ASP B 1 10 ? 2.316 -0.849 17.484 1 97.19 10 ASP B C 1
ATOM 1300 O O . ASP B 1 10 ? 2.137 -1.932 18.047 1 97.19 10 ASP B O 1
ATOM 1304 N N . GLN B 1 11 ? 1.413 0.102 17.531 1 98.31 11 GLN B N 1
ATOM 1305 C CA . GLN B 1 11 ? 0.125 -0.086 18.188 1 98.31 11 GLN B CA 1
ATOM 1306 C C . GLN B 1 11 ? -0.991 -0.293 17.172 1 98.31 11 GLN B C 1
ATOM 1308 O O . GLN B 1 11 ? -2.137 -0.552 17.531 1 98.31 11 GLN B O 1
ATOM 1313 N N . LEU B 1 12 ? -0.677 -0.155 15.906 1 98.44 12 LEU B N 1
ATOM 1314 C CA . LEU B 1 12 ? -1.653 -0.469 14.875 1 98.44 12 LEU B CA 1
ATOM 1315 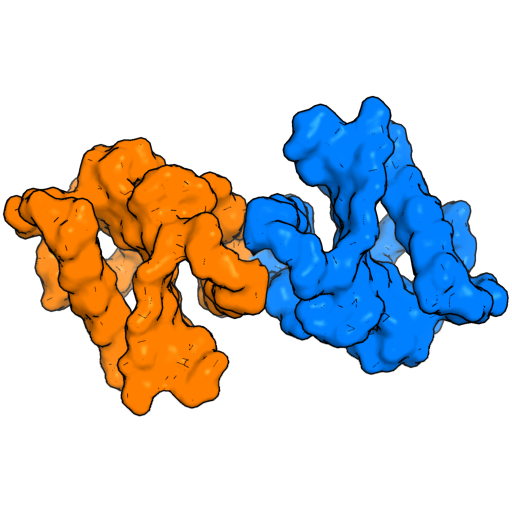C C . LEU B 1 12 ? -1.905 -1.972 14.797 1 98.44 12 LEU B C 1
ATOM 1317 O O . LEU B 1 12 ? -0.969 -2.768 14.898 1 98.44 12 LEU B O 1
ATOM 1321 N N . SER B 1 13 ? -3.127 -2.312 14.711 1 97.81 13 SER B N 1
ATOM 1322 C CA . SER B 1 13 ? -3.426 -3.68 14.297 1 97.81 13 SER B CA 1
ATOM 1323 C C . SER B 1 13 ? -3.209 -3.867 12.805 1 97.81 13 SER B C 1
ATOM 1325 O O . SER B 1 13 ? -3.113 -2.891 12.055 1 97.81 13 SER B O 1
ATOM 1327 N N . THR B 1 14 ? -3.137 -5.094 12.32 1 97.81 14 THR B N 1
ATOM 1328 C CA . THR B 1 14 ? -2.943 -5.367 10.898 1 97.81 14 THR B CA 1
ATOM 1329 C C . THR B 1 14 ? -4.137 -4.875 10.086 1 97.81 14 THR B C 1
ATOM 1331 O O . THR B 1 14 ? -3.969 -4.297 9.016 1 97.81 14 THR B O 1
ATOM 1334 N N . PRO B 1 15 ? -5.418 -5.082 10.617 1 97.75 15 PRO B N 1
ATOM 1335 C CA . PRO B 1 15 ? -6.539 -4.508 9.867 1 97.75 15 PRO B CA 1
ATOM 1336 C C . PRO B 1 15 ? -6.477 -2.986 9.781 1 97.75 15 PRO B C 1
ATOM 1338 O O . PRO B 1 15 ? -6.781 -2.408 8.734 1 97.75 15 PRO B O 1
ATOM 1341 N N . GLN B 1 16 ? -6.074 -2.324 10.82 1 98.19 16 GLN B N 1
ATOM 1342 C CA . GLN B 1 16 ? -5.941 -0.872 10.812 1 98.19 16 GLN B CA 1
ATOM 1343 C C . GLN B 1 16 ? -4.891 -0.421 9.805 1 98.19 16 GLN B C 1
ATOM 1345 O O . GLN B 1 16 ? -5.125 0.512 9.031 1 98.19 16 GLN B O 1
ATOM 1350 N N . LEU B 1 17 ? -3.771 -1.094 9.859 1 98.62 17 LEU B N 1
ATOM 1351 C CA . LEU B 1 17 ? -2.711 -0.75 8.914 1 98.62 17 LEU B CA 1
ATOM 1352 C C . LEU B 1 17 ? -3.17 -0.959 7.48 1 98.62 17 LEU B C 1
ATOM 1354 O O . LEU B 1 17 ? -2.914 -0.121 6.613 1 98.62 17 LEU B O 1
ATOM 1358 N N . TYR B 1 18 ? -3.834 -2.059 7.238 1 98.69 18 TYR B N 1
ATOM 1359 C CA . TYR B 1 18 ? -4.328 -2.354 5.898 1 98.69 18 TYR B CA 1
ATOM 1360 C C . TYR B 1 18 ? -5.309 -1.285 5.43 1 98.69 18 TYR B C 1
ATOM 1362 O O . TYR B 1 18 ? -5.223 -0.803 4.301 1 98.69 18 TYR B O 1
ATOM 1370 N N . GLN B 1 19 ? -6.219 -0.895 6.258 1 98.19 19 GLN B N 1
ATOM 1371 C CA . GLN B 1 19 ? -7.195 0.136 5.926 1 98.19 19 GLN B CA 1
ATOM 1372 C C . GLN B 1 19 ? -6.512 1.472 5.645 1 98.19 19 GLN B C 1
ATOM 1374 O O . GLN B 1 19 ? -6.883 2.178 4.703 1 98.19 19 GLN B O 1
ATOM 1379 N N . LEU B 1 20 ? -5.57 1.761 6.457 1 98.75 20 LEU B N 1
ATOM 1380 C CA . LEU B 1 20 ? -4.82 3.008 6.344 1 98.75 20 LEU B CA 1
ATOM 1381 C C . LEU B 1 20 ? -4.094 3.084 5.008 1 98.75 20 LEU B C 1
ATOM 1383 O O . LEU B 1 20 ? -4.25 4.055 4.266 1 98.75 20 LEU B O 1
ATOM 1387 N N . LEU B 1 21 ? -3.381 2.037 4.688 1 98.81 21 LEU B N 1
ATOM 1388 C CA . LEU B 1 21 ? -2.596 2.018 3.457 1 98.81 21 LEU B CA 1
ATOM 1389 C C . LEU B 1 21 ? -3.5 1.931 2.234 1 98.81 21 LEU B C 1
ATOM 1391 O O . LEU B 1 21 ? -3.189 2.496 1.184 1 98.81 21 LEU B O 1
ATOM 1395 N N . LYS B 1 22 ? -4.621 1.236 2.381 1 98.56 22 LYS B N 1
ATOM 1396 C CA . LYS B 1 22 ? -5.586 1.177 1.286 1 98.56 22 LYS B CA 1
ATOM 1397 C C . LYS B 1 22 ? -6.16 2.557 0.983 1 98.56 22 LYS B C 1
ATOM 1399 O O . LYS B 1 22 ? -6.273 2.947 -0.181 1 98.56 22 LYS B O 1
ATOM 1404 N N . LEU B 1 23 ? -6.531 3.285 1.989 1 98.62 23 LEU B N 1
ATOM 1405 C CA . LEU B 1 23 ? -7.055 4.633 1.798 1 98.62 23 LEU B CA 1
ATOM 1406 C C . LEU B 1 23 ? -6.035 5.52 1.092 1 98.62 23 LEU B C 1
ATOM 1408 O O . LEU B 1 23 ? -6.379 6.242 0.154 1 98.62 23 LEU B O 1
ATOM 1412 N N . ARG B 1 24 ? -4.801 5.449 1.515 1 98.75 24 ARG B N 1
ATOM 1413 C CA . ARG B 1 24 ? -3.742 6.266 0.933 1 98.75 24 ARG B CA 1
ATOM 1414 C C . ARG B 1 24 ? -3.5 5.895 -0.526 1 98.75 24 ARG B C 1
ATOM 1416 O O . ARG B 1 24 ? -3.402 6.77 -1.389 1 98.75 24 ARG B O 1
ATOM 1423 N N . VAL B 1 25 ? -3.443 4.621 -0.809 1 98.62 25 VAL B N 1
ATOM 1424 C CA . VAL B 1 25 ? -3.225 4.172 -2.18 1 98.62 25 VAL B CA 1
ATOM 1425 C C . VAL B 1 25 ? -4.41 4.578 -3.053 1 98.62 25 VAL B C 1
ATOM 1427 O O . VAL B 1 25 ? -4.227 5.031 -4.188 1 98.62 25 VAL B O 1
ATOM 1430 N N . ASP B 1 26 ? -5.602 4.41 -2.553 1 98.25 26 ASP B N 1
ATOM 1431 C CA . ASP B 1 26 ? -6.793 4.801 -3.301 1 98.25 26 ASP B CA 1
ATOM 1432 C C . ASP B 1 26 ? -6.758 6.285 -3.652 1 98.25 26 ASP B C 1
ATOM 1434 O O . ASP B 1 26 ? -7.117 6.672 -4.766 1 98.25 26 ASP B O 1
ATOM 1438 N N . VAL B 1 27 ? -6.293 7.098 -2.773 1 97.88 27 VAL B N 1
ATOM 1439 C CA . VAL B 1 27 ? -6.355 8.547 -2.953 1 97.88 27 VAL B CA 1
ATOM 1440 C C . VAL B 1 27 ? -5.121 9.023 -3.719 1 97.88 27 VAL B C 1
ATOM 1442 O O . VAL B 1 27 ? -5.242 9.641 -4.777 1 97.88 27 VAL B O 1
ATOM 1445 N N . PHE B 1 28 ? -3.91 8.703 -3.273 1 97.38 28 PHE B N 1
ATOM 1446 C CA . PHE B 1 28 ? -2.691 9.328 -3.775 1 97.38 28 PHE B CA 1
ATOM 1447 C C . PHE B 1 28 ? -2.219 8.641 -5.051 1 97.38 28 PHE B C 1
ATOM 1449 O O . PHE B 1 28 ? -1.566 9.266 -5.895 1 97.38 28 PHE B O 1
ATOM 1456 N N . VAL B 1 29 ? -2.586 7.375 -5.219 1 97.56 29 VAL B N 1
ATOM 1457 C CA . VAL B 1 29 ? -2.111 6.629 -6.379 1 97.56 29 VAL B CA 1
ATOM 1458 C C . VAL B 1 29 ? -3.223 6.535 -7.422 1 97.56 29 VAL B C 1
ATOM 1460 O O . VAL B 1 29 ? -3.057 6.988 -8.555 1 97.56 29 VAL B O 1
ATOM 1463 N N . VAL B 1 30 ? -4.398 6.066 -7.043 1 97.31 30 VAL B N 1
ATOM 1464 C CA . VAL B 1 30 ? -5.449 5.727 -7.996 1 97.31 30 VAL B CA 1
ATOM 1465 C C . VAL B 1 30 ? -6.172 6.996 -8.438 1 97.31 30 VAL B C 1
ATOM 1467 O O . VAL B 1 30 ? -6.176 7.332 -9.625 1 97.31 30 VAL B O 1
ATOM 1470 N N . GLU B 1 31 ? -6.727 7.684 -7.512 1 96.88 31 GLU B N 1
ATOM 1471 C CA . GLU B 1 31 ? -7.484 8.891 -7.84 1 96.88 31 GLU B CA 1
ATOM 1472 C C . GLU B 1 31 ? -6.605 9.93 -8.523 1 96.88 31 GLU B C 1
ATOM 1474 O O . GLU B 1 31 ? -7.035 10.594 -9.469 1 96.88 31 GLU B O 1
ATOM 1479 N N . GLN B 1 32 ? -5.379 10.062 -8.078 1 94.25 32 GLN B N 1
ATOM 1480 C CA . GLN B 1 32 ? -4.488 11.102 -8.594 1 94.25 32 GLN B CA 1
ATOM 1481 C C . GLN B 1 32 ? -3.695 10.594 -9.797 1 94.25 32 GLN B C 1
ATOM 1483 O O . GLN B 1 32 ? -2.904 11.336 -10.383 1 94.25 32 GLN B O 1
ATOM 1488 N N . THR B 1 33 ? -3.914 9.336 -10.219 1 94.44 33 THR B N 1
ATOM 1489 C CA . THR B 1 33 ? -3.25 8.703 -11.352 1 94.44 33 THR B CA 1
ATOM 1490 C C . THR B 1 33 ? -1.744 8.945 -11.297 1 94.44 33 THR B C 1
ATOM 1492 O O . THR B 1 33 ? -1.145 9.383 -12.281 1 94.44 33 THR B O 1
ATOM 1495 N N . CYS B 1 34 ? -1.159 8.648 -10.125 1 95.75 34 CYS B N 1
ATOM 1496 C CA . CYS B 1 34 ? 0.249 8.914 -9.852 1 95.75 34 CYS B CA 1
ATOM 1497 C C . CYS B 1 34 ? 0.936 7.68 -9.281 1 95.75 34 CYS B C 1
ATOM 1499 O O . CYS B 1 34 ? 0.861 7.426 -8.078 1 95.75 34 CYS B O 1
ATOM 1501 N N . PRO B 1 35 ? 1.667 6.926 -10.133 1 96.25 35 PRO B N 1
ATOM 1502 C CA . PRO B 1 35 ? 2.402 5.766 -9.633 1 96.25 35 PRO B CA 1
ATOM 1503 C C . PRO B 1 35 ? 3.686 6.148 -8.898 1 96.25 35 PRO B C 1
ATOM 1505 O O . PRO B 1 35 ? 4.715 6.395 -9.531 1 96.25 35 PRO B O 1
ATOM 1508 N N . TYR B 1 36 ? 3.729 6.215 -7.656 1 96.25 36 TYR B N 1
ATOM 1509 C CA . TYR B 1 36 ? 4.891 6.543 -6.84 1 96.25 36 TYR B CA 1
ATOM 1510 C C . TYR B 1 36 ? 4.965 5.645 -5.609 1 96.25 36 TYR B C 1
ATOM 1512 O O . TYR B 1 36 ? 3.979 4.996 -5.246 1 96.25 36 TYR B O 1
ATOM 1520 N N . PRO B 1 37 ? 6.094 5.512 -5.02 1 97.25 37 PRO B N 1
ATOM 1521 C CA . PRO B 1 37 ? 6.246 4.648 -3.846 1 97.25 37 PRO B CA 1
ATOM 1522 C C . PRO B 1 37 ? 5.562 5.215 -2.605 1 97.25 37 PRO B C 1
ATOM 1524 O O . PRO B 1 37 ? 6.23 5.742 -1.712 1 97.25 37 PRO B O 1
ATOM 1527 N N . GLU B 1 38 ? 4.25 5.035 -2.602 1 97.88 38 GLU B N 1
ATOM 1528 C CA . GLU B 1 38 ? 3.447 5.562 -1.505 1 97.88 38 GLU B CA 1
ATOM 1529 C C . GLU B 1 38 ? 3.955 5.059 -0.156 1 97.88 38 GLU B C 1
ATOM 1531 O O . GLU B 1 38 ? 3.893 5.777 0.844 1 97.88 38 GLU B O 1
ATOM 1536 N N . LEU B 1 39 ? 4.312 3.816 -0.012 1 98.31 39 LEU B N 1
ATOM 1537 C CA . LEU B 1 39 ? 4.949 3.295 1.194 1 98.31 39 LEU B CA 1
ATOM 1538 C C . LEU B 1 39 ? 6.43 3.658 1.23 1 98.31 39 LEU B C 1
ATOM 1540 O O . LEU B 1 39 ? 7.262 2.938 0.679 1 98.31 39 LEU B O 1
ATOM 1544 N N . ASP B 1 40 ? 6.742 4.711 1.898 1 97.69 40 ASP B N 1
ATOM 1545 C CA . ASP B 1 40 ? 8.047 5.352 1.802 1 97.69 40 ASP B CA 1
ATOM 1546 C C . ASP B 1 40 ? 8.969 4.906 2.938 1 97.69 40 ASP B C 1
ATOM 1548 O O . ASP B 1 40 ? 10.094 5.395 3.061 1 97.69 40 ASP B O 1
ATOM 1552 N N . GLY B 1 41 ? 8.547 4.043 3.77 1 97.69 41 GLY B N 1
ATOM 1553 C CA . GLY B 1 41 ? 9.383 3.508 4.832 1 97.69 41 GLY B CA 1
ATOM 1554 C C . GLY B 1 41 ? 9.352 4.352 6.094 1 97.69 41 GLY B C 1
ATO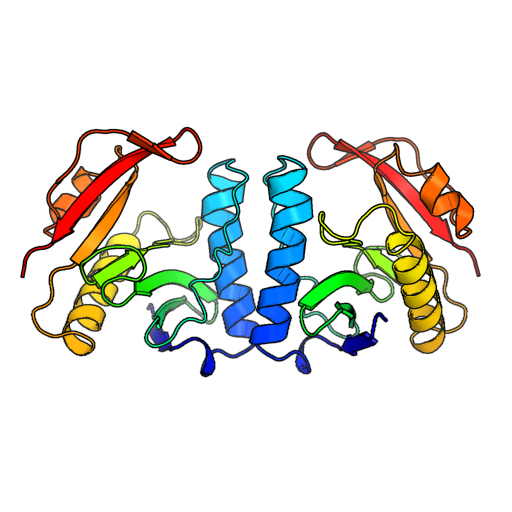M 1555 O O . GLY B 1 41 ? 9.969 3.99 7.102 1 97.69 41 GLY B O 1
ATOM 1556 N N . LYS B 1 42 ? 8.602 5.461 6.113 1 98.38 42 LYS B N 1
ATOM 1557 C CA . LYS B 1 42 ? 8.633 6.375 7.25 1 98.38 42 LYS B CA 1
ATOM 1558 C C . LYS B 1 42 ? 7.539 6.027 8.266 1 98.38 42 LYS B C 1
ATOM 1560 O O . LYS B 1 42 ? 7.578 6.488 9.406 1 98.38 42 LYS B O 1
ATOM 1565 N N . ASP B 1 43 ? 6.582 5.223 7.863 1 98.75 43 ASP B N 1
ATOM 1566 C CA . ASP B 1 43 ? 5.418 4.953 8.695 1 98.75 43 ASP B CA 1
ATOM 1567 C C . ASP B 1 43 ? 5.824 4.285 10.008 1 98.75 43 ASP B C 1
ATOM 1569 O O . ASP B 1 43 ? 5.176 4.48 11.039 1 98.75 43 ASP B O 1
ATOM 1573 N N . SER B 1 44 ? 6.902 3.502 9.945 1 98.19 44 SER B N 1
ATOM 1574 C CA . SER B 1 44 ? 7.234 2.66 11.086 1 98.19 44 SER B CA 1
ATOM 1575 C C . SER B 1 44 ? 8.336 3.293 11.938 1 98.19 44 SER B C 1
ATOM 1577 O O . SER B 1 44 ? 8.812 2.682 12.891 1 98.19 44 SER B O 1
ATOM 1579 N N . LEU B 1 45 ? 8.781 4.445 11.562 1 98.25 45 LEU B N 1
ATOM 1580 C CA . LEU B 1 45 ? 9.844 5.094 12.312 1 98.25 45 LEU B CA 1
ATOM 1581 C C . LEU B 1 45 ? 9.367 5.496 13.703 1 98.25 45 LEU B C 1
ATOM 1583 O O . LEU B 1 45 ? 8.164 5.641 13.938 1 98.25 45 LEU B O 1
ATOM 1587 N N . GLU B 1 46 ? 10.344 5.625 14.594 1 97.19 46 GLU B N 1
ATOM 1588 C CA . GLU B 1 46 ? 10.055 6.016 15.969 1 97.19 46 GLU B CA 1
ATOM 1589 C C . GLU B 1 46 ? 9.367 7.375 16.016 1 97.19 46 GLU B C 1
ATOM 1591 O O . GLU B 1 46 ? 9.758 8.305 15.312 1 97.19 46 GLU B O 1
ATOM 1596 N N . ASN B 1 47 ? 8.297 7.535 16.75 1 97.69 47 ASN B N 1
ATOM 1597 C CA . ASN B 1 47 ? 7.578 8.766 17.047 1 97.69 47 ASN B CA 1
ATOM 1598 C C . ASN B 1 47 ? 6.758 9.25 15.859 1 97.69 47 ASN B C 1
ATOM 1600 O O . ASN B 1 47 ? 6.32 10.398 15.828 1 97.69 47 ASN B O 1
ATOM 1604 N N . VAL B 1 48 ? 6.68 8.43 14.836 1 98.81 48 VAL B N 1
ATOM 1605 C CA . VAL B 1 48 ? 5.691 8.688 13.789 1 98.81 48 VAL B CA 1
ATOM 1606 C C . VAL B 1 48 ? 4.328 8.164 14.227 1 98.81 48 VAL B C 1
ATOM 1608 O O . VAL B 1 48 ? 4.227 7.062 14.781 1 98.81 48 VAL B O 1
ATOM 1611 N N . HIS B 1 49 ? 3.314 9 14.031 1 98.94 49 HIS B N 1
ATOM 1612 C CA . HIS B 1 49 ? 1.966 8.633 14.453 1 98.94 49 HIS B CA 1
ATOM 1613 C C . HIS B 1 49 ? 0.983 8.719 13.289 1 98.94 49 HIS B C 1
ATOM 1615 O O . HIS B 1 49 ? 1.181 9.5 12.359 1 98.94 49 HIS B O 1
ATOM 1621 N N . HIS B 1 50 ? -0.008 7.953 13.344 1 98.94 50 HIS B N 1
ATOM 1622 C CA . HIS B 1 50 ? -1.047 7.863 12.32 1 98.94 50 HIS B CA 1
ATOM 1623 C C . HIS B 1 50 ? -2.404 8.273 12.883 1 98.94 50 HIS B C 1
ATOM 1625 O O . HIS B 1 50 ? -2.941 7.609 13.773 1 98.94 50 HIS B O 1
ATOM 1631 N N . LEU B 1 51 ? -2.863 9.383 12.445 1 98.94 51 LEU B N 1
ATOM 1632 C CA . LEU B 1 51 ? -4.191 9.875 12.789 1 98.94 51 LEU B CA 1
ATOM 1633 C C . LEU B 1 51 ? -5.25 9.273 11.875 1 98.94 51 LEU B C 1
ATOM 1635 O O . LEU B 1 51 ? -5.164 9.398 10.648 1 98.94 51 LEU B O 1
ATOM 1639 N N . MET B 1 52 ? -6.195 8.594 12.477 1 98.88 52 MET B N 1
ATOM 1640 C CA . MET B 1 52 ? -7.246 7.898 11.734 1 98.88 52 MET B CA 1
ATOM 1641 C C . MET B 1 52 ? -8.625 8.383 12.164 1 98.88 52 MET B C 1
ATOM 1643 O O . MET B 1 52 ? -8.922 8.453 13.359 1 98.88 52 MET B O 1
ATOM 1647 N N . GLY B 1 53 ? -9.422 8.758 11.219 1 98.69 53 GLY B N 1
ATOM 1648 C CA . GLY B 1 53 ? -10.805 9.125 11.461 1 98.69 53 GLY B CA 1
ATOM 1649 C C . GLY B 1 53 ? -11.797 8.086 10.969 1 98.69 53 GLY B C 1
ATOM 1650 O O . GLY B 1 53 ? -11.812 7.75 9.781 1 98.69 53 GLY B O 1
ATOM 1651 N N . TYR B 1 54 ? -12.625 7.57 11.938 1 98.25 54 TYR B N 1
ATOM 1652 C CA . TYR B 1 54 ? -13.578 6.52 11.609 1 98.25 54 TYR B CA 1
ATOM 1653 C C . TYR B 1 54 ? -15.008 7.055 11.641 1 98.25 54 TYR B C 1
ATOM 1655 O O . TYR B 1 54 ? -15.367 7.832 12.531 1 98.25 54 TYR B O 1
ATOM 1663 N N . LYS B 1 55 ? -15.758 6.703 10.609 1 96.19 55 LYS B N 1
ATOM 1664 C CA . LYS B 1 55 ? -17.203 6.871 10.57 1 96.19 55 LYS B CA 1
ATOM 1665 C C . LYS B 1 55 ? -17.906 5.527 10.391 1 96.19 55 LYS B C 1
ATOM 1667 O O . LYS B 1 55 ? -17.688 4.832 9.398 1 96.19 55 LYS B O 1
ATOM 1672 N N . ASP B 1 56 ? -18.844 5.09 11.297 1 92.12 56 ASP B N 1
ATOM 1673 C CA . ASP B 1 56 ? -19.547 3.807 11.258 1 92.12 56 ASP B CA 1
ATOM 1674 C C . ASP B 1 56 ? -18.562 2.662 11.008 1 92.12 56 ASP B C 1
ATOM 1676 O O . ASP B 1 56 ? -18.766 1.852 10.102 1 92.12 56 ASP B O 1
ATOM 1680 N N . ASP B 1 57 ? -17.344 2.639 11.57 1 90.75 57 ASP B N 1
ATOM 1681 C CA . ASP B 1 57 ? -16.312 1.602 11.562 1 90.75 57 ASP B CA 1
ATOM 1682 C C . ASP B 1 57 ? -15.547 1.594 10.242 1 90.75 57 ASP B C 1
ATOM 1684 O O . ASP B 1 57 ? -14.836 0.638 9.945 1 90.75 57 ASP B O 1
ATOM 1688 N N . GLU B 1 58 ? -15.766 2.615 9.484 1 94.94 58 GLU B N 1
ATOM 1689 C CA . GLU B 1 58 ? -15.016 2.783 8.242 1 94.94 58 GLU B CA 1
ATOM 1690 C C . GLU B 1 58 ? -13.961 3.879 8.383 1 94.94 58 GLU B C 1
ATOM 1692 O O . GLU B 1 58 ? -14.25 4.957 8.906 1 94.94 58 GLU B O 1
ATOM 1697 N N . LEU B 1 59 ? -12.781 3.576 8.008 1 98.25 59 LEU B N 1
ATOM 1698 C CA . LEU B 1 59 ? -11.75 4.605 7.973 1 98.25 59 LEU B CA 1
ATOM 1699 C C . LEU B 1 59 ? -12.008 5.594 6.84 1 98.25 59 LEU B C 1
ATOM 1701 O O . LEU B 1 59 ? -11.969 5.223 5.664 1 98.25 59 LEU B O 1
ATOM 1705 N N . VAL B 1 60 ? -12.234 6.855 7.148 1 98.19 60 VAL B N 1
ATOM 1706 C CA . VAL B 1 60 ? -12.688 7.793 6.125 1 98.19 60 VAL B CA 1
ATOM 1707 C C . VAL B 1 60 ? -11.68 8.938 5.992 1 98.19 60 VAL B C 1
ATOM 1709 O O . VAL B 1 60 ? -11.758 9.727 5.051 1 98.19 60 VAL B O 1
ATOM 1712 N N . ALA B 1 61 ? -10.727 9.039 6.879 1 98.69 61 ALA B N 1
ATOM 1713 C CA . ALA B 1 61 ? -9.719 10.102 6.844 1 98.69 61 ALA B CA 1
ATOM 1714 C C . ALA B 1 61 ? -8.445 9.664 7.555 1 98.69 61 ALA B C 1
ATOM 1716 O O . ALA B 1 61 ? -8.492 8.875 8.5 1 98.69 61 ALA B O 1
ATOM 1717 N N . CYS B 1 62 ? -7.363 10.203 7.113 1 98.88 62 CYS B N 1
ATOM 1718 C CA . CYS B 1 62 ? -6.117 9.906 7.812 1 98.88 62 CYS B CA 1
ATOM 1719 C C . CYS B 1 62 ? -5.09 11.008 7.598 1 98.88 62 CYS B C 1
ATOM 1721 O O . CYS B 1 62 ? -5.242 11.836 6.699 1 98.88 62 CYS B O 1
ATOM 1723 N N . ALA B 1 63 ? -4.125 11.055 8.383 1 98.88 63 ALA B N 1
ATOM 1724 C CA . ALA B 1 63 ? -2.918 11.867 8.281 1 98.88 63 ALA B CA 1
ATOM 1725 C C . ALA B 1 63 ? -1.746 11.211 9.008 1 98.88 63 ALA B C 1
ATOM 1727 O O . ALA B 1 63 ? -1.946 10.414 9.922 1 98.88 63 ALA B O 1
ATOM 1728 N N . ARG B 1 64 ? -0.604 11.477 8.602 1 98.94 64 ARG B N 1
ATOM 1729 C CA . ARG B 1 64 ? 0.612 11.008 9.258 1 98.94 64 ARG B CA 1
ATOM 1730 C C . ARG B 1 64 ? 1.343 12.156 9.945 1 98.94 64 ARG B C 1
ATOM 1732 O O . ARG B 1 64 ? 1.567 13.203 9.336 1 98.94 64 ARG B O 1
ATOM 1739 N N . LEU B 1 65 ? 1.588 12.031 11.195 1 98.94 65 LEU B N 1
ATOM 1740 C CA . LEU B 1 65 ? 2.332 13.016 11.977 1 98.94 65 LEU B CA 1
ATOM 1741 C C . LEU B 1 65 ? 3.77 12.562 12.195 1 98.94 65 LEU B C 1
ATOM 1743 O O . LEU B 1 65 ? 4.008 11.453 12.68 1 98.94 65 LEU B O 1
ATOM 1747 N N . LEU B 1 66 ? 4.711 13.398 11.82 1 98.88 66 LEU B N 1
ATOM 1748 C CA . LEU B 1 66 ? 6.121 13.023 11.852 1 98.88 66 LEU B CA 1
ATOM 1749 C C . LEU B 1 66 ? 6.918 13.969 12.742 1 98.88 66 LEU B C 1
ATOM 1751 O O . LEU B 1 66 ? 6.691 15.188 12.719 1 98.88 66 LEU B O 1
ATOM 17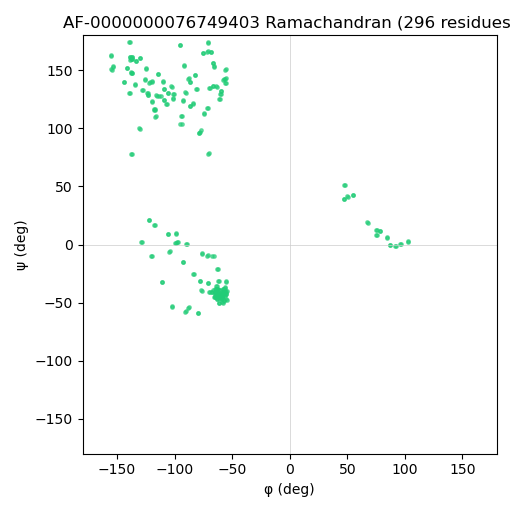55 N N . PRO B 1 67 ? 7.852 13.43 13.523 1 98.69 67 PRO B N 1
ATOM 1756 C CA . PRO B 1 67 ? 8.727 14.297 14.32 1 98.69 67 PRO B CA 1
ATOM 1757 C C . PRO B 1 67 ? 9.742 15.055 13.461 1 98.69 67 PRO B C 1
ATOM 1759 O O . PRO B 1 67 ? 9.805 14.852 12.242 1 98.69 67 PRO B O 1
ATOM 1762 N N . GLN B 1 68 ? 10.438 15.938 14.141 1 98.19 68 GLN B N 1
ATOM 1763 C CA . GLN B 1 68 ? 11.484 16.703 13.477 1 98.19 68 GLN B CA 1
ATOM 1764 C C . GLN B 1 68 ? 12.5 15.797 12.805 1 98.19 68 GLN B C 1
ATOM 1766 O O . GLN B 1 68 ? 12.789 14.703 13.305 1 98.19 68 GLN B O 1
ATOM 1771 N N . ASN B 1 69 ? 12.977 16.25 11.641 1 97.69 69 ASN B N 1
ATOM 1772 C CA . ASN B 1 69 ? 14.133 15.695 10.961 1 97.69 69 ASN B CA 1
ATOM 1773 C C . ASN B 1 69 ? 13.805 14.359 10.289 1 97.69 69 ASN B C 1
ATOM 1775 O O . ASN B 1 69 ? 14.703 13.609 9.914 1 97.69 69 ASN B O 1
ATOM 1779 N N . VAL B 1 70 ? 12.578 14.047 10.203 1 97.81 70 VAL B N 1
ATOM 1780 C CA . VAL B 1 70 ? 12.188 12.867 9.438 1 97.81 70 VAL B CA 1
ATOM 1781 C C . VAL B 1 70 ? 11.922 13.258 7.988 1 97.81 70 VAL B C 1
ATOM 1783 O O . VAL B 1 70 ? 12.562 12.75 7.07 1 97.81 70 VAL B O 1
ATOM 1786 N N . SER B 1 71 ? 11 14.195 7.816 1 97.25 71 SER B N 1
ATOM 1787 C CA . SER B 1 71 ? 10.719 14.703 6.477 1 97.25 71 SER B CA 1
ATOM 1788 C C . SER B 1 71 ? 11.18 16.141 6.316 1 97.25 71 SER B C 1
ATOM 1790 O O . SER B 1 71 ? 11.523 16.578 5.215 1 97.25 71 SER B O 1
ATOM 1792 N N . TYR B 1 72 ? 11.109 16.844 7.387 1 96.94 72 TYR B N 1
ATOM 1793 C CA . TYR B 1 72 ? 11.508 18.25 7.461 1 96.94 72 TYR B CA 1
ATOM 1794 C C . TYR B 1 72 ? 12.289 18.516 8.734 1 96.94 72 TYR B C 1
ATOM 1796 O O . TYR B 1 72 ? 12.266 17.719 9.68 1 96.94 72 TYR B O 1
ATOM 1804 N N . PRO B 1 73 ? 13.055 19.688 8.703 1 96.81 73 PRO B N 1
ATOM 1805 C CA . PRO B 1 73 ? 13.672 20.078 9.977 1 96.81 73 PRO B CA 1
ATOM 1806 C C . PRO B 1 73 ? 12.648 20.219 11.102 1 96.81 73 PRO B C 1
ATOM 1808 O O . PRO B 1 73 ? 12.945 19.906 12.25 1 96.81 73 PRO B O 1
ATOM 1811 N N . SER B 1 74 ? 11.453 20.609 10.828 1 97.88 74 SER B N 1
ATOM 1812 C CA . SER B 1 74 ? 10.359 20.734 11.789 1 97.88 74 SER B CA 1
ATOM 1813 C C . SER B 1 74 ? 9.484 19.484 11.797 1 97.88 74 SER B C 1
ATOM 1815 O O . SER B 1 74 ? 9.656 18.594 10.969 1 97.88 74 SER B O 1
ATOM 1817 N N . VAL B 1 75 ? 8.57 19.469 12.781 1 98.38 75 VAL B N 1
ATOM 1818 C CA . VAL B 1 75 ? 7.492 18.484 12.75 1 98.38 75 VAL B CA 1
ATOM 1819 C C . VAL B 1 75 ? 6.723 18.609 11.438 1 98.38 75 VAL B C 1
ATOM 1821 O O . VAL B 1 75 ? 6.727 19.672 10.805 1 98.38 75 VAL B O 1
ATOM 1824 N N . SER B 1 76 ? 6.184 17.516 11.008 1 98.69 76 SER B N 1
ATOM 1825 C CA . SER B 1 76 ? 5.469 17.625 9.742 1 98.69 76 SER B CA 1
ATOM 1826 C C . SER B 1 76 ? 4.195 16.781 9.758 1 98.69 76 SER B C 1
ATOM 1828 O O . SER B 1 76 ? 4.062 15.852 10.562 1 98.69 76 SER B O 1
ATOM 1830 N N . ILE B 1 77 ? 3.264 17.172 9.031 1 98.69 77 ILE B N 1
ATOM 1831 C CA . ILE B 1 77 ? 2.041 16.438 8.727 1 98.69 77 ILE B CA 1
ATOM 1832 C C . ILE B 1 77 ? 2.031 16.031 7.254 1 98.69 77 ILE B C 1
ATOM 1834 O O . ILE B 1 77 ? 2.336 16.844 6.379 1 98.69 77 ILE B O 1
ATOM 1838 N N . GLY B 1 78 ? 1.814 14.82 7.008 1 98.19 78 GLY B N 1
ATOM 1839 C CA . GLY B 1 78 ? 1.72 14.32 5.645 1 98.19 78 GLY B CA 1
ATOM 1840 C C . GLY B 1 78 ? 0.615 13.297 5.461 1 98.19 78 GLY B C 1
ATOM 1841 O O . GLY B 1 78 ? -0.102 12.977 6.406 1 98.19 78 GLY B O 1
ATOM 1842 N N . ARG B 1 79 ? 0.447 12.938 4.191 1 98.31 79 ARG B N 1
ATOM 1843 C CA . ARG B 1 79 ? -0.522 11.914 3.818 1 98.31 79 ARG B CA 1
ATOM 1844 C C . ARG B 1 79 ? -1.914 12.258 4.336 1 98.31 79 ARG B C 1
ATOM 1846 O O . ARG B 1 79 ? -2.59 11.422 4.93 1 98.31 79 ARG B O 1
ATOM 1853 N N . VAL B 1 80 ? -2.217 13.5 4.188 1 98.38 80 VAL B N 1
ATOM 1854 C CA . VAL B 1 80 ? -3.553 13.977 4.531 1 98.38 80 VAL B CA 1
ATOM 1855 C C . VAL B 1 80 ? -4.551 13.531 3.467 1 98.38 80 VAL B C 1
ATOM 1857 O O . VAL B 1 80 ? -4.48 13.977 2.318 1 98.38 80 VAL B O 1
ATOM 1860 N N . ALA B 1 81 ? -5.48 12.625 3.855 1 98 81 ALA B N 1
ATOM 1861 C CA . ALA B 1 81 ? -6.406 12.078 2.869 1 98 81 ALA B CA 1
ATOM 1862 C C . ALA B 1 81 ? -7.785 11.852 3.48 1 98 81 ALA B C 1
ATOM 1864 O O . ALA B 1 81 ? -7.902 11.477 4.652 1 98 81 ALA B O 1
ATOM 1865 N N . THR B 1 82 ? -8.758 12.148 2.754 1 98 82 THR B N 1
ATOM 1866 C CA . THR B 1 82 ? -10.141 11.797 3.061 1 98 82 THR B CA 1
ATOM 1867 C C . THR B 1 82 ? -10.734 10.914 1.966 1 98 82 THR B C 1
ATOM 1869 O O . THR B 1 82 ? -10.453 11.117 0.782 1 98 82 THR B O 1
ATOM 1872 N N . ALA B 1 83 ? -11.508 9.945 2.402 1 97.19 83 ALA B N 1
ATOM 1873 C CA . ALA B 1 83 ? -12.18 9.078 1.43 1 97.19 83 ALA B CA 1
ATOM 1874 C C . ALA B 1 83 ? -13.062 9.891 0.488 1 97.19 83 ALA B C 1
ATOM 1876 O O . ALA B 1 83 ? -13.734 10.836 0.917 1 97.19 83 ALA B O 1
ATOM 1877 N N . GLN B 1 84 ? -13.062 9.477 -0.749 1 94.94 84 GLN B N 1
ATOM 1878 C CA . GLN B 1 84 ? -13.773 10.203 -1.799 1 94.94 84 GLN B CA 1
ATOM 1879 C C . GLN B 1 84 ? -15.242 10.406 -1.435 1 94.94 84 GLN B C 1
ATOM 1881 O O . GLN B 1 84 ? -15.781 11.5 -1.598 1 94.94 84 GLN B O 1
ATOM 1886 N N . ALA B 1 85 ? -15.867 9.43 -0.864 1 92.94 85 ALA B N 1
ATOM 1887 C CA . ALA B 1 85 ? -17.297 9.422 -0.573 1 92.94 85 ALA B CA 1
ATOM 1888 C C . ALA B 1 85 ? -17.625 10.383 0.568 1 92.94 85 ALA B C 1
ATOM 1890 O O . ALA B 1 85 ? -18.797 10.719 0.787 1 92.94 85 ALA B O 1
ATOM 1891 N N . HIS B 1 86 ? -16.609 10.891 1.225 1 93.06 86 HIS B N 1
ATOM 1892 C CA . HIS B 1 86 ? -16.859 11.695 2.416 1 93.06 86 HIS B CA 1
ATOM 1893 C C . HIS B 1 86 ? -16.266 13.094 2.271 1 93.06 86 HIS B C 1
ATOM 1895 O O . HIS B 1 86 ? -16.094 13.805 3.264 1 93.06 86 HIS B O 1
ATOM 1901 N N . ARG B 1 87 ? -16.062 13.438 1.058 1 92 87 ARG B N 1
ATOM 1902 C CA . ARG B 1 87 ? -15.5 14.766 0.809 1 92 87 ARG B CA 1
ATOM 1903 C C . ARG B 1 87 ? -16.609 15.797 0.612 1 92 87 ARG B C 1
ATOM 1905 O O . ARG B 1 87 ? -17.75 15.445 0.3 1 92 87 ARG B O 1
ATOM 1912 N N . GLY B 1 88 ? -16.234 17.062 0.929 1 88.75 88 GLY B N 1
ATOM 1913 C CA . GLY B 1 88 ? -17.172 18.156 0.68 1 88.75 88 GLY B CA 1
ATOM 1914 C C . GLY B 1 88 ? -17.969 18.531 1.904 1 88.75 88 GLY B C 1
ATOM 1915 O O . GLY B 1 88 ? -18.781 19.469 1.855 1 88.75 88 GLY B O 1
ATOM 1916 N N . ASP B 1 89 ? -17.797 17.938 3.004 1 88.06 89 ASP B N 1
ATOM 1917 C CA . ASP B 1 89 ? -18.578 18.234 4.199 1 88.06 89 ASP B CA 1
ATOM 1918 C C . ASP B 1 89 ? -17.688 18.75 5.324 1 88.06 89 ASP B C 1
ATOM 1920 O O . ASP B 1 89 ? -18.031 18.609 6.504 1 88.06 89 ASP B O 1
ATOM 1924 N N . GLY B 1 90 ? -16.547 19.141 4.926 1 93.75 90 GLY B N 1
ATOM 1925 C CA . GLY B 1 90 ? -15.695 19.75 5.93 1 93.75 90 GLY B CA 1
ATOM 1926 C C . GLY B 1 90 ? -14.773 18.766 6.613 1 93.75 90 GLY B C 1
ATOM 1927 O O . GLY B 1 90 ? -13.977 19.141 7.477 1 93.75 90 GLY B O 1
ATOM 1928 N N . LEU B 1 91 ? -14.82 17.516 6.297 1 96.5 91 LEU B N 1
ATOM 1929 C CA . LEU B 1 91 ? -14.031 16.469 6.938 1 96.5 91 LEU B CA 1
ATOM 1930 C C . LEU B 1 91 ? -12.539 16.781 6.844 1 96.5 91 LEU B C 1
ATOM 1932 O O . LEU B 1 91 ? -11.789 16.531 7.785 1 96.5 91 LEU B O 1
ATOM 1936 N N . GLY B 1 92 ? -12.172 17.312 5.719 1 97.25 92 GLY B N 1
ATOM 1937 C CA . GLY B 1 92 ? -10.781 17.688 5.551 1 97.25 92 GLY B CA 1
ATOM 1938 C C . GLY B 1 92 ? -10.312 18.719 6.562 1 97.25 92 GLY B C 1
ATOM 1939 O O . GLY B 1 92 ? -9.203 18.625 7.082 1 97.25 92 GLY B O 1
ATOM 1940 N N . HIS B 1 93 ? -11.148 19.672 6.805 1 97.44 93 HIS B N 1
ATOM 1941 C CA . HIS B 1 93 ? -10.828 20.703 7.797 1 97.44 93 HIS B CA 1
ATOM 1942 C C . HIS B 1 93 ? -10.75 20.094 9.203 1 97.44 93 HIS B C 1
ATOM 1944 O O . HIS B 1 93 ? -9.836 20.406 9.961 1 97.44 93 HIS B O 1
ATOM 1950 N N . GLN B 1 94 ? -11.727 19.25 9.523 1 97.75 94 GLN B N 1
ATOM 1951 C CA . GLN B 1 94 ? -11.734 18.578 10.82 1 97.75 94 GLN B CA 1
ATOM 1952 C C . GLN B 1 94 ? -10.469 17.734 11.008 1 97.75 94 GLN B C 1
ATOM 1954 O O . GLN B 1 94 ? -9.875 17.734 12.086 1 97.75 94 GLN B O 1
ATOM 1959 N N . LEU B 1 95 ? -10.086 17.031 9.969 1 98.38 95 LEU B N 1
ATOM 1960 C CA . LEU B 1 95 ? -8.875 16.203 9.992 1 98.38 95 LEU B CA 1
ATOM 1961 C C . LEU B 1 95 ? -7.648 17.062 10.305 1 98.38 95 LEU B C 1
ATOM 1963 O O . LEU B 1 95 ? -6.863 16.703 11.188 1 98.38 95 LEU B O 1
ATOM 1967 N N . LEU B 1 96 ? -7.48 18.188 9.594 1 98.25 96 LEU B N 1
ATOM 1968 C CA . LEU B 1 96 ? -6.305 19.031 9.773 1 98.25 96 LEU B CA 1
ATOM 1969 C C . LEU B 1 96 ? -6.305 19.672 11.164 1 98.25 96 LEU B C 1
ATOM 1971 O O . LEU B 1 96 ? -5.258 19.75 11.812 1 98.25 96 LEU B O 1
ATOM 1975 N N . GLU B 1 97 ? -7.434 20.078 11.625 1 98.19 97 GLU B N 1
ATOM 1976 C CA . GLU B 1 97 ? -7.543 20.641 12.969 1 98.19 97 GLU B CA 1
ATOM 1977 C C . GLU B 1 97 ? -7.141 19.609 14.023 1 98.19 97 GLU B C 1
ATOM 1979 O O . GLU B 1 97 ? -6.41 19.938 14.969 1 98.19 97 GLU B O 1
ATOM 1984 N N . GLN B 1 98 ? -7.656 18.422 13.859 1 98.62 98 GLN B N 1
ATOM 1985 C CA . GLN B 1 98 ? -7.289 17.344 14.773 1 98.62 98 GLN B CA 1
ATOM 1986 C C . GLN B 1 98 ? -5.789 17.047 14.711 1 98.62 98 GLN B C 1
ATOM 1988 O O . GLN B 1 98 ? -5.152 16.812 15.742 1 98.62 98 GLN B O 1
ATOM 1993 N N . ALA B 1 99 ? -5.254 17.016 13.523 1 98.75 99 ALA B N 1
ATOM 1994 C CA . ALA B 1 99 ? -3.822 16.781 13.352 1 98.75 99 ALA B CA 1
ATOM 1995 C C . ALA B 1 99 ? -3.002 17.844 14.07 1 98.75 99 ALA B C 1
ATOM 1997 O O . ALA B 1 99 ? -2.012 17.547 14.734 1 98.75 99 ALA B O 1
ATOM 1998 N N . LEU B 1 100 ? -3.41 19.094 13.906 1 98.31 100 LEU B N 1
ATOM 1999 C CA . LEU B 1 100 ? -2.711 20.203 14.555 1 98.31 100 LEU B CA 1
ATOM 2000 C C . LEU B 1 100 ? -2.781 20.078 16.078 1 98.31 100 LEU B C 1
ATOM 2002 O O . LEU B 1 100 ? -1.78 20.281 16.766 1 98.31 100 LEU B O 1
ATOM 2006 N N . LEU B 1 101 ? -3.945 19.734 16.547 1 98.19 101 LEU B N 1
ATOM 2007 C CA . LEU B 1 101 ? -4.133 19.531 17.984 1 98.19 101 LEU B CA 1
ATOM 2008 C C . LEU B 1 101 ? -3.213 18.438 18.5 1 98.19 101 LEU B C 1
ATOM 2010 O O . LEU B 1 101 ? -2.545 18.609 19.531 1 98.19 101 LEU B O 1
ATOM 2014 N N . GLU B 1 102 ? -3.154 17.344 17.812 1 98.69 102 GLU B N 1
ATOM 2015 C CA . GLU B 1 102 ? -2.342 16.203 18.234 1 98.69 102 GLU B CA 1
ATOM 2016 C C . GLU B 1 102 ? -0.853 16.531 18.156 1 98.69 102 GLU B C 1
ATOM 2018 O O . GLU B 1 102 ? -0.07 16.109 19 1 98.69 102 GLU B O 1
ATOM 2023 N N . CYS B 1 103 ? -0.459 17.219 17.125 1 98.38 103 CYS B N 1
ATOM 2024 C CA . CYS B 1 103 ? 0.933 17.656 17.016 1 98.38 103 CYS B CA 1
ATOM 2025 C C . CYS B 1 103 ? 1.335 18.469 18.234 1 98.38 103 CYS B C 1
ATOM 2027 O O . CYS B 1 103 ? 2.436 18.312 18.766 1 98.38 103 CYS B O 1
ATOM 2029 N N . ASP B 1 104 ? 0.454 19.359 18.625 1 97.62 104 ASP B N 1
ATOM 2030 C CA . ASP B 1 104 ? 0.748 20.219 19.766 1 97.62 104 ASP B CA 1
ATOM 2031 C C . ASP B 1 104 ? 0.898 19.391 21.047 1 97.62 104 ASP B C 1
ATOM 2033 O O . ASP B 1 104 ? 1.683 19.734 21.922 1 97.62 104 ASP B O 1
ATOM 2037 N N . LYS B 1 105 ? 0.143 18.328 21.219 1 98.25 105 LYS B N 1
ATOM 2038 C CA . LYS B 1 105 ? 0.249 17.438 22.375 1 98.25 105 LYS B CA 1
ATOM 2039 C C . LYS B 1 105 ? 1.555 16.656 22.344 1 98.25 105 LYS B C 1
ATOM 2041 O O . LYS B 1 105 ? 2.221 16.5 23.359 1 98.25 105 LYS B O 1
ATOM 2046 N N . LEU B 1 106 ? 1.916 16.203 21.156 1 98.31 106 LEU B N 1
ATOM 2047 C CA . LEU B 1 106 ? 3.086 15.344 21 1 98.31 106 LEU B CA 1
ATOM 2048 C C . LEU B 1 106 ? 4.371 16.156 21.062 1 98.31 106 LEU B C 1
ATOM 2050 O O . LEU B 1 106 ? 5.367 15.719 21.641 1 98.31 106 LEU B O 1
ATOM 2054 N N . TRP B 1 107 ? 4.289 17.328 20.438 1 98.12 107 TRP B N 1
ATOM 2055 C CA . TRP B 1 107 ? 5.445 18.203 20.312 1 98.12 107 TRP B CA 1
ATOM 2056 C C . TRP B 1 107 ? 5.055 19.656 20.578 1 98.12 107 TRP B C 1
ATOM 2058 O O . TRP B 1 107 ? 5.039 20.484 19.656 1 98.12 107 TRP B O 1
ATOM 2068 N N . PRO B 1 108 ? 4.902 20 21.875 1 97.31 108 PRO B N 1
ATOM 2069 C CA . PRO B 1 108 ? 4.398 21.344 22.219 1 97.31 108 PRO B CA 1
ATOM 2070 C C . PRO B 1 108 ? 5.305 22.453 21.719 1 97.31 108 PRO B C 1
ATOM 2072 O O . PRO B 1 108 ? 6.523 22.406 21.906 1 97.31 108 PRO B O 1
ATOM 2075 N N . GLY B 1 109 ? 4.684 23.359 20.953 1 95.62 109 GLY B N 1
ATOM 2076 C CA . GLY B 1 109 ? 5.355 24.594 20.578 1 95.62 109 GLY B CA 1
ATOM 2077 C C . GLY B 1 109 ? 6.246 24.453 19.359 1 95.62 109 GLY B C 1
ATOM 2078 O O . GLY B 1 109 ? 6.953 25.391 18.984 1 95.62 109 GLY B O 1
ATOM 2079 N N . GLN B 1 110 ? 6.191 23.281 18.719 1 97.38 110 GLN B N 1
ATOM 2080 C CA . GLN B 1 110 ? 7.039 23.062 17.547 1 97.38 110 GLN B CA 1
ATOM 2081 C C . GLN B 1 110 ? 6.352 23.531 16.266 1 97.38 110 GLN B C 1
ATOM 2083 O O . GLN B 1 110 ? 5.137 23.391 16.125 1 97.38 110 GLN B O 1
ATOM 2088 N N . ASP B 1 111 ? 7.18 24.094 15.391 1 98.31 111 ASP B N 1
ATOM 2089 C CA . ASP B 1 111 ? 6.676 24.438 14.062 1 98.31 111 ASP B CA 1
ATOM 2090 C C . ASP B 1 111 ? 6.301 23.172 13.289 1 98.31 111 ASP B C 1
ATOM 2092 O O . ASP B 1 111 ? 6.805 22.078 13.578 1 98.31 111 ASP B O 1
ATOM 2096 N N . ILE B 1 112 ? 5.406 23.375 12.398 1 98.62 112 ILE B N 1
ATOM 2097 C CA . ILE B 1 112 ? 4.949 22.25 11.578 1 98.62 112 ILE B CA 1
ATOM 2098 C C . ILE B 1 112 ? 5.133 22.594 10.102 1 98.62 112 ILE B C 1
ATOM 2100 O O . ILE B 1 112 ? 4.723 23.656 9.648 1 98.62 112 ILE B O 1
ATOM 2104 N N . GLU B 1 113 ? 5.742 21.703 9.359 1 98.56 113 GLU B N 1
ATOM 2105 C CA . GLU B 1 113 ? 5.941 21.891 7.926 1 98.56 113 GLU B CA 1
ATOM 2106 C C . GLU B 1 113 ? 5.145 20.859 7.129 1 98.56 113 GLU B C 1
ATOM 2108 O O . GLU B 1 113 ? 4.934 19.734 7.59 1 98.56 113 GLU B O 1
ATOM 2113 N N . ILE B 1 114 ? 4.676 21.281 5.941 1 98.38 114 ILE B N 1
ATOM 2114 C CA . ILE B 1 114 ? 3.979 20.375 5.035 1 98.38 114 ILE B CA 1
ATOM 2115 C C . ILE B 1 114 ? 4.457 20.609 3.604 1 98.38 114 ILE B C 1
ATOM 2117 O O . ILE B 1 114 ? 4.922 21.703 3.268 1 98.38 114 ILE B O 1
ATOM 2121 N N . GLY B 1 115 ? 4.484 19.562 2.816 1 97.5 115 GLY B N 1
ATOM 2122 C CA . GLY B 1 115 ? 4.496 19.672 1.365 1 97.5 115 GLY B CA 1
ATOM 2123 C C . GLY B 1 115 ? 3.111 19.594 0.751 1 97.5 115 GLY B C 1
ATOM 2124 O O . GLY B 1 115 ? 2.453 18.547 0.82 1 97.5 115 GLY B O 1
ATOM 2125 N N . ALA B 1 116 ? 2.645 20.688 0.22 1 97.19 116 ALA B N 1
ATOM 2126 C CA . ALA B 1 116 ? 1.278 20.766 -0.291 1 97.19 116 ALA B CA 1
ATOM 2127 C C . ALA B 1 116 ? 1.267 20.859 -1.813 1 97.19 116 ALA B C 1
ATOM 2129 O O . ALA B 1 116 ? 2.123 21.516 -2.406 1 97.19 116 ALA B O 1
ATOM 2130 N N . GLN B 1 117 ? 0.259 20.109 -2.383 1 95.56 117 GLN B N 1
ATOM 2131 C CA . GLN B 1 117 ? -0.004 20.469 -3.775 1 95.56 117 GLN B CA 1
ATOM 2132 C C . GLN B 1 117 ? -0.317 21.953 -3.922 1 95.56 117 GLN B C 1
ATOM 2134 O O . GLN B 1 117 ? -1.039 22.516 -3.102 1 95.56 117 GLN B O 1
ATOM 2139 N N . GLU B 1 118 ? 0.202 22.547 -4.934 1 97.06 118 GLU B N 1
ATOM 2140 C CA . GLU B 1 118 ? 0.145 23.984 -5.066 1 97.06 118 GLU B CA 1
ATOM 2141 C C . GLU B 1 118 ? -1.298 24.484 -5.059 1 97.06 118 GLU B C 1
ATOM 2143 O O . GLU B 1 118 ? -1.594 25.531 -4.477 1 97.06 118 GLU B O 1
ATOM 2148 N N . HIS B 1 119 ? -2.211 23.797 -5.719 1 96.06 119 HIS B N 1
ATOM 2149 C CA . HIS B 1 119 ? -3.59 24.266 -5.816 1 96.06 119 HIS B CA 1
ATOM 2150 C C . HIS B 1 119 ? -4.281 24.234 -4.457 1 96.06 119 HIS B C 1
ATOM 2152 O O . HIS B 1 119 ? -5.352 24.812 -4.289 1 96.06 119 HIS B O 1
ATOM 2158 N N . LEU B 1 120 ? -3.666 23.625 -3.422 1 96.31 120 LEU B N 1
ATOM 2159 C CA . LEU B 1 120 ? -4.246 23.516 -2.086 1 96.31 120 LEU B CA 1
ATOM 2160 C C . LEU B 1 120 ? -3.688 24.578 -1.159 1 96.31 120 LEU B C 1
ATOM 2162 O O . LEU B 1 120 ? -3.914 24.547 0.052 1 96.31 120 LEU B O 1
ATOM 2166 N N . GLU B 1 121 ? -2.973 25.5 -1.66 1 97.75 121 GLU B N 1
ATOM 2167 C CA . GLU B 1 121 ? -2.348 26.547 -0.849 1 97.75 121 GLU B CA 1
ATOM 2168 C C . GLU B 1 121 ? -3.381 27.266 0.011 1 97.75 121 GLU B C 1
ATOM 2170 O O . GLU B 1 121 ? -3.18 27.438 1.215 1 97.75 121 GLU B O 1
ATOM 2175 N N . THR B 1 122 ? -4.469 27.641 -0.629 1 97.75 122 THR B N 1
ATOM 2176 C CA . THR B 1 122 ? -5.5 28.391 0.084 1 97.75 122 THR B CA 1
ATOM 2177 C C . THR B 1 122 ? -6.117 27.547 1.191 1 97.75 122 THR B C 1
ATOM 2179 O O . THR B 1 122 ? -6.41 28.047 2.277 1 97.75 122 THR B O 1
ATOM 2182 N N . TYR B 1 123 ? -6.281 26.312 0.887 1 96.88 123 TYR B N 1
ATOM 2183 C CA . TYR B 1 123 ? -6.809 25.375 1.866 1 96.88 123 TYR B CA 1
ATOM 2184 C C . TYR B 1 123 ? -5.945 25.359 3.121 1 96.88 123 TYR B C 1
ATOM 2186 O O . TYR B 1 123 ? -6.453 25.516 4.234 1 96.88 123 TYR B O 1
ATOM 2194 N N . TYR B 1 124 ? -4.695 25.25 3.002 1 98.31 124 TYR B N 1
ATOM 2195 C CA . TYR B 1 124 ? -3.787 25.141 4.141 1 98.31 124 TYR B CA 1
ATOM 2196 C C . TYR B 1 124 ? -3.566 26.516 4.785 1 98.31 124 TYR B C 1
ATOM 2198 O O . TYR B 1 124 ? -3.365 26.609 6 1 98.31 124 TYR B O 1
ATOM 2206 N N . ASN B 1 125 ? -3.621 27.578 3.975 1 98.38 125 ASN B N 1
ATOM 2207 C CA . ASN B 1 125 ? -3.561 28.922 4.52 1 98.38 125 ASN B CA 1
ATOM 2208 C C . ASN B 1 125 ? -4.652 29.156 5.559 1 98.38 125 ASN B C 1
ATOM 2210 O O . ASN B 1 125 ? -4.418 29.812 6.578 1 98.38 125 ASN B O 1
ATOM 2214 N N . ARG B 1 126 ? -5.773 28.641 5.344 1 97.44 126 ARG B N 1
ATOM 2215 C CA . ARG B 1 126 ? -6.91 28.797 6.25 1 97.44 126 ARG B CA 1
ATOM 2216 C C . ARG B 1 126 ? -6.605 28.188 7.613 1 97.44 126 ARG B C 1
ATOM 2218 O O . ARG B 1 126 ? -7.203 28.562 8.617 1 97.44 126 ARG B O 1
ATOM 2225 N N . HIS B 1 127 ? -5.691 27.344 7.621 1 97.62 127 HIS B N 1
ATOM 2226 C CA . HIS B 1 127 ? -5.348 26.656 8.867 1 97.62 127 HIS B CA 1
ATOM 2227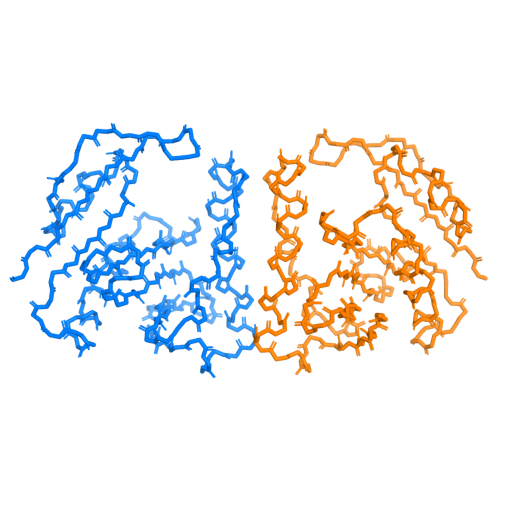 C C . HIS B 1 127 ? -4.035 27.188 9.438 1 97.62 127 HIS B C 1
ATOM 2229 O O . HIS B 1 127 ? -3.443 26.562 10.32 1 97.62 127 HIS B O 1
ATOM 2235 N N . GLY B 1 128 ? -3.527 28.234 8.891 1 97.88 128 GLY B N 1
ATOM 2236 C CA . GLY B 1 128 ? -2.416 28.938 9.508 1 97.88 128 GLY B CA 1
ATOM 2237 C C . GLY B 1 128 ? -1.083 28.641 8.844 1 97.88 128 GLY B C 1
ATOM 2238 O O . GLY B 1 128 ? -0.053 29.188 9.242 1 97.88 128 GLY B O 1
ATOM 2239 N N . PHE B 1 129 ? -1.117 27.844 7.781 1 98.62 129 PHE B N 1
ATOM 2240 C CA . PHE B 1 129 ? 0.126 27.578 7.07 1 98.62 129 PHE B CA 1
ATOM 2241 C C . PHE B 1 129 ? 0.451 28.688 6.094 1 98.62 129 PHE B C 1
ATOM 2243 O O . PHE B 1 129 ? -0.449 29.281 5.484 1 98.62 129 PHE B O 1
ATOM 2250 N N . GLN B 1 130 ? 1.751 28.938 5.941 1 98.5 130 GLN B N 1
ATOM 2251 C CA . GLN B 1 130 ? 2.24 29.922 4.984 1 98.5 130 GLN B CA 1
ATOM 2252 C C . GLN B 1 130 ? 3.26 29.312 4.031 1 98.5 130 GLN B C 1
ATOM 2254 O O . GLN B 1 130 ? 4.082 28.484 4.441 1 98.5 130 GLN B O 1
ATOM 2259 N N . ARG B 1 131 ? 3.234 29.688 2.803 1 98.38 131 ARG B N 1
ATOM 2260 C CA . ARG B 1 131 ? 4.164 29.203 1.793 1 98.38 131 ARG B CA 1
ATOM 2261 C C . ARG B 1 131 ? 5.598 29.609 2.125 1 98.38 131 ARG B C 1
ATOM 2263 O O . ARG B 1 131 ? 5.855 30.75 2.494 1 98.38 131 ARG B O 1
ATOM 2270 N N . THR B 1 132 ? 6.453 28.703 1.978 1 98.25 132 THR B N 1
ATOM 2271 C CA . THR B 1 132 ? 7.844 28.984 2.309 1 98.25 132 THR B CA 1
ATOM 2272 C C . THR B 1 132 ? 8.766 28.594 1.155 1 98.25 132 THR B C 1
ATOM 2274 O O . THR B 1 132 ? 9.992 28.656 1.282 1 98.25 132 THR B O 1
ATOM 2277 N N . SER B 1 133 ? 8.266 28.156 0.105 1 97.81 133 SER B N 1
ATOM 2278 C CA . SER B 1 133 ? 9.094 27.75 -1.026 1 97.81 133 SER B CA 1
ATOM 2279 C C . SER B 1 133 ? 8.477 28.203 -2.35 1 97.81 133 SER B C 1
ATOM 2281 O O . SER B 1 133 ? 7.312 28.594 -2.395 1 97.81 133 SER B O 1
ATOM 2283 N N . GLU B 1 134 ? 9.344 28.219 -3.391 1 97.56 134 GLU B N 1
ATOM 2284 C CA . GLU B 1 134 ? 8.805 28.281 -4.746 1 97.56 134 GLU B CA 1
ATOM 2285 C C . GLU B 1 134 ? 8.148 26.969 -5.148 1 97.56 134 GLU B C 1
ATOM 2287 O O . GLU B 1 134 ? 8.297 25.953 -4.461 1 97.56 134 GLU B O 1
ATOM 2292 N N . MET B 1 135 ? 7.395 27.109 -6.246 1 97.62 135 MET B N 1
ATOM 2293 C CA . MET B 1 135 ? 6.777 25.891 -6.773 1 97.62 135 MET B CA 1
ATOM 2294 C C . MET B 1 135 ? 7.836 24.938 -7.297 1 97.62 135 MET B C 1
ATOM 2296 O O . MET B 1 135 ? 8.82 25.359 -7.902 1 97.62 135 MET B O 1
ATOM 2300 N N . TYR B 1 136 ? 7.703 23.672 -6.988 1 97.69 136 TYR B N 1
ATOM 2301 C CA . TYR B 1 136 ? 8.555 22.625 -7.531 1 97.69 136 TYR B CA 1
ATOM 2302 C C . TYR B 1 136 ? 7.73 21.391 -7.926 1 97.69 136 TYR B C 1
ATOM 2304 O O . TYR B 1 136 ? 6.605 21.219 -7.449 1 97.69 136 TYR B O 1
ATOM 2312 N N . LEU B 1 137 ? 8.266 20.547 -8.797 1 94.25 137 LEU B N 1
ATOM 2313 C CA . LEU B 1 137 ? 7.562 19.344 -9.234 1 94.25 137 LEU B CA 1
ATOM 2314 C C . LEU B 1 137 ? 7.934 18.141 -8.359 1 94.25 137 LEU B C 1
ATOM 2316 O O . LEU B 1 137 ? 9.117 17.891 -8.125 1 94.25 137 LEU B O 1
ATOM 2320 N N . GLU B 1 138 ? 6.957 17.531 -7.789 1 91.69 138 GLU B N 1
ATOM 2321 C CA . GLU B 1 138 ? 7.066 16.234 -7.129 1 91.69 138 GLU B CA 1
ATOM 2322 C C . GLU B 1 138 ? 6.195 15.18 -7.824 1 91.69 138 GLU B C 1
ATOM 2324 O O . GLU B 1 138 ? 4.969 15.273 -7.797 1 91.69 138 GLU B O 1
ATOM 2329 N N . ASP B 1 139 ? 6.781 14.133 -8.414 1 90.88 139 ASP B N 1
ATOM 2330 C CA . ASP B 1 139 ? 6.062 13.148 -9.219 1 90.88 139 ASP B CA 1
ATOM 2331 C C . ASP B 1 139 ? 5.199 13.836 -10.281 1 90.88 139 ASP B C 1
ATOM 2333 O O . ASP B 1 139 ? 4.031 13.492 -10.461 1 90.88 139 ASP B O 1
ATOM 2337 N N . ASP B 1 140 ? 5.746 14.898 -10.906 1 91.19 140 ASP B N 1
ATOM 2338 C CA . ASP B 1 140 ? 5.176 15.648 -12.023 1 91.19 140 ASP B CA 1
ATOM 2339 C C . ASP B 1 140 ? 3.936 16.422 -11.586 1 91.19 140 ASP B C 1
ATOM 2341 O O . ASP B 1 140 ? 3.08 16.75 -12.414 1 91.19 140 ASP B O 1
ATOM 2345 N N . ILE B 1 141 ? 3.797 16.609 -10.32 1 93 141 ILE B N 1
ATOM 2346 C CA . ILE B 1 141 ? 2.709 17.391 -9.75 1 93 141 ILE B CA 1
ATOM 2347 C C . ILE B 1 141 ? 3.273 18.625 -9.055 1 93 141 ILE B C 1
ATOM 2349 O O . ILE B 1 141 ? 4.227 18.531 -8.281 1 93 141 ILE B O 1
ATOM 2353 N N . PRO B 1 142 ? 2.801 19.812 -9.344 1 96.44 142 PRO B N 1
ATOM 2354 C CA . PRO B 1 142 ? 3.283 21.016 -8.68 1 96.44 142 PRO B CA 1
ATOM 2355 C C . PRO B 1 142 ? 3.068 20.984 -7.168 1 96.44 142 PRO B C 1
ATOM 2357 O O . PRO B 1 142 ? 1.961 20.703 -6.707 1 96.44 142 PRO B O 1
ATOM 2360 N N . HIS B 1 143 ? 4.141 21.266 -6.402 1 98 143 HIS B N 1
ATOM 2361 C CA . HIS B 1 143 ? 4.094 21.312 -4.945 1 98 143 HIS B CA 1
ATOM 2362 C C . HIS B 1 143 ? 4.719 22.594 -4.41 1 98 143 HIS B C 1
ATOM 2364 O O . HIS B 1 143 ? 5.398 23.312 -5.148 1 98 143 HIS B O 1
ATOM 2370 N N . ILE B 1 144 ? 4.402 22.938 -3.215 1 98.38 144 ILE B N 1
ATOM 2371 C CA . ILE B 1 144 ? 5.02 24.016 -2.434 1 98.38 144 ILE B CA 1
ATOM 2372 C C . ILE B 1 144 ? 5.227 23.547 -0.995 1 98.38 144 ILE B C 1
ATOM 2374 O O . ILE B 1 144 ? 4.469 22.703 -0.49 1 98.38 144 ILE B O 1
ATOM 2378 N N . ASP B 1 145 ? 6.25 24.031 -0.391 1 98.31 145 ASP B N 1
ATOM 2379 C CA . ASP B 1 145 ? 6.4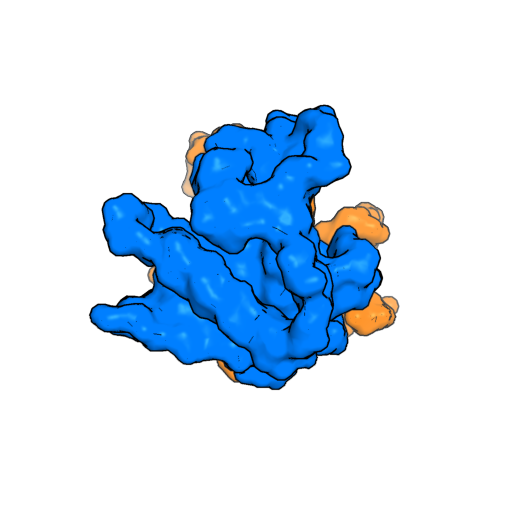02 23.844 1.05 1 98.31 145 ASP B CA 1
ATOM 2380 C C . ASP B 1 145 ? 5.668 24.938 1.823 1 98.31 145 ASP B C 1
ATOM 2382 O O . ASP B 1 145 ? 5.637 26.094 1.396 1 98.31 145 ASP B O 1
ATOM 2386 N N . MET B 1 146 ? 5.031 24.578 2.902 1 98.69 146 MET B N 1
ATOM 2387 C CA . MET B 1 146 ? 4.348 25.516 3.785 1 98.69 146 MET B CA 1
ATOM 2388 C C . MET B 1 146 ? 4.691 25.25 5.246 1 98.69 146 MET B C 1
ATOM 2390 O O . MET B 1 146 ? 5.109 24.141 5.594 1 98.69 146 MET B O 1
ATOM 2394 N N . LYS B 1 147 ? 4.516 26.266 6.027 1 98.5 147 LYS B N 1
ATOM 2395 C CA . LYS B 1 147 ? 4.906 26.156 7.43 1 98.5 147 LYS B CA 1
ATOM 2396 C C . LYS B 1 147 ? 3.873 26.812 8.344 1 98.5 147 LYS B C 1
ATOM 2398 O O . LYS B 1 147 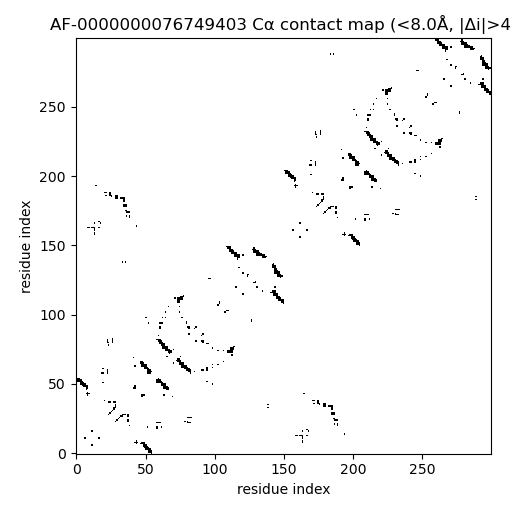? 3.354 27.891 8.031 1 98.5 147 LYS B O 1
ATOM 2403 N N . PHE B 1 148 ? 3.457 26.141 9.336 1 98.06 148 PHE B N 1
ATOM 2404 C CA . PHE B 1 148 ? 2.719 26.672 10.469 1 98.06 148 PHE B CA 1
ATOM 2405 C C . PHE B 1 148 ? 3.662 27 11.617 1 98.06 148 PHE B C 1
ATOM 2407 O O . PHE B 1 148 ? 4.18 26.109 12.289 1 98.06 148 PHE B O 1
ATOM 2414 N N . SER B 1 149 ? 3.947 28.297 11.812 1 94.56 149 SER B N 1
ATOM 2415 C CA . SER B 1 149 ? 4.871 28.75 12.844 1 94.56 149 SER B CA 1
ATOM 2416 C C . SER B 1 149 ? 4.16 28.953 14.18 1 94.56 149 SER B C 1
ATOM 2418 O O . SER B 1 149 ? 3.137 29.625 14.25 1 94.56 149 SER B O 1
ATOM 2420 N N . ARG B 1 150 ? 4.633 28.188 15.125 1 85.06 150 ARG B N 1
ATOM 2421 C CA . ARG B 1 150 ? 4.055 28.328 16.453 1 85.06 150 ARG B CA 1
ATOM 2422 C C . ARG B 1 150 ? 4.91 29.25 17.328 1 85.06 150 ARG B C 1
ATOM 2424 O O . ARG B 1 150 ? 6.109 29.391 17.094 1 85.06 150 ARG B O 1
#